Protein AF-0000000080323355 (afdb_homodimer)

Secondary structure (DSSP, 8-state):
-EEEEEES-HHHHHHHHHHHTPEEPS--S-TTEEEEEETTTTEEEEEEETTSGGGGTS-SS--B--EEEEEEPSSHHHHHHHHHHHHHHT-EEEEEE-SSSSSEEEEEEE-TT--EEEEEEE----/-EEEEEES-HHHHHHHHHHHTPEEPS--S-TTEEEEEETTTTEEEEEEETTSGGGGTS-SS--B--EEEEEEPSSHHHHHHHHHHHHHHT-EEEEEE-SSSSSEEEEEEE-TT--EEEEEEE----

Solvent-accessible surface area (backbone atoms only — not comparable to full-atom values): 13606 Å² total; per-residue (Å²): 86,38,37,37,33,69,31,87,46,27,63,62,51,46,52,34,45,48,64,63,62,48,47,73,36,81,85,62,90,45,77,49,45,37,41,32,37,42,57,93,79,53,43,39,41,37,34,30,18,67,90,43,81,52,40,80,80,42,59,84,70,85,60,31,65,55,53,36,36,40,40,75,35,93,41,72,66,52,42,54,52,50,52,52,37,37,51,76,48,58,33,44,75,80,47,76,41,58,71,59,99,46,60,38,33,32,36,29,34,22,45,89,79,56,55,38,36,30,41,36,25,73,51,69,80,127,87,38,38,37,34,68,30,88,47,27,63,60,51,44,52,33,44,48,63,64,64,48,48,74,35,80,87,61,89,45,78,48,46,38,38,32,36,41,57,91,80,52,44,41,40,37,34,30,17,68,89,45,80,53,39,81,79,43,62,84,69,86,62,30,64,55,53,37,36,39,39,75,34,92,40,73,65,51,42,53,52,48,53,53,38,37,50,76,49,58,34,45,75,80,45,76,41,58,68,60,102,45,60,38,32,34,34,29,35,23,46,88,80,55,54,38,36,30,42,36,27,74,51,67,79,126

pLDDT: mean 91.43, std 11.46, range [33.03, 98.75]

Sequence (252 aa):
MWANFSVKDAKRTNQFYTQLGFKPNKPSNDPKLVSFLFGDHDFVIHFFEQGSQIDEYLPPGSKTSEIIFTLSAETAVEVKEWRDKVKEAGGTIFNEMGRDETNYYGFAFADPDGHRFNVLLIEKGMMWANFSVKDAKRTNQFYTQLGFKPNKPSNDPKLVSFLFGDHDFVIHFFEQGSQIDEYLPPGSKTSEIIFTLSAETAVEVKEWRDKVKEAGGTIFNEMGRDETNYYGFAFADPDGHRFNVLLIEKGM

Foldseek 3Di:
DAEEDEDAAQVLVQQLVVLLPFAWDPDDPDRQKTWTFDDPVRHIYIYGYPPDPCCVVVPDDDDDDPDEAEDEDADPVVQVVSVVSCVVSPKAWDFFDDPPPAQKGHTKIADPRGHIYIYIYRNPDD/DAEEDEDAAQVLVQLLVVLLPFAWDPDDPDRQKTWTFDDPVRHIYIYGYPPDPCCVVVPDDDDDDPDEAEDEDADPVVQVVSVVSCVVSPKAWDFFDDPPPAQKGHTKIADPRGHIYIYIYRRPDD

Radius of gyration: 18.16 Å; Cα contacts (8 Å, |Δi|>4): 551; chains: 2; bounding box: 46×49×34 Å

Organism: NCBI:txid1503925

Structure (mmCIF, N/CA/C/O backbone):
data_AF-0000000080323355-model_v1
#
loop_
_entity.id
_entity.type
_entity.pdbx_description
1 polymer Glyoxalase
#
loop_
_atom_site.group_PDB
_atom_site.id
_atom_site.type_symbol
_atom_site.label_atom_id
_atom_site.label_alt_id
_atom_site.label_comp_id
_atom_site.label_asym_id
_atom_site.label_entity_id
_atom_site.label_seq_id
_atom_site.pdbx_PDB_ins_code
_atom_site.Cartn_x
_atom_site.Cartn_y
_a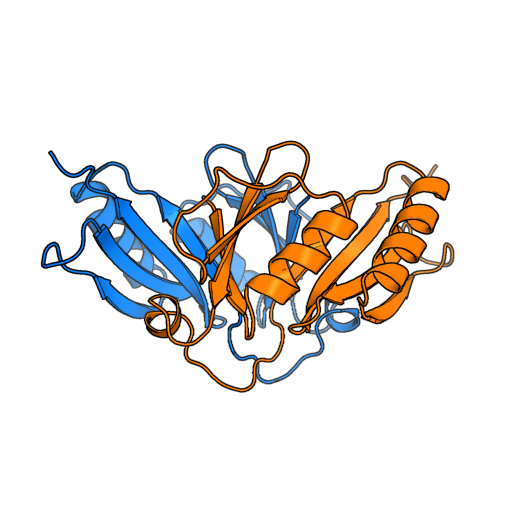tom_site.Cartn_z
_atom_site.occupancy
_atom_site.B_iso_or_equiv
_atom_site.auth_seq_id
_atom_site.auth_comp_id
_atom_site.auth_asym_id
_atom_site.auth_atom_id
_atom_site.pdbx_PDB_model_num
ATOM 1 N N . MET A 1 1 ? 0.951 10.273 -5.57 1 96.81 1 MET A N 1
ATOM 2 C CA . MET A 1 1 ? 1.04 9.391 -4.41 1 96.81 1 MET A CA 1
ATOM 3 C C . MET A 1 1 ? 1.969 8.219 -4.684 1 96.81 1 MET A C 1
ATOM 5 O O . MET A 1 1 ? 2.08 7.762 -5.824 1 96.81 1 MET A O 1
ATOM 9 N N . TRP A 1 2 ? 2.699 7.773 -3.654 1 97.44 2 TRP A N 1
ATOM 10 C CA . TRP A 1 2 ? 3.502 6.555 -3.734 1 97.44 2 TRP A CA 1
ATOM 11 C C . TRP A 1 2 ? 3.521 5.828 -2.395 1 97.44 2 TRP A C 1
ATOM 13 O O . TRP A 1 2 ? 2.975 6.32 -1.405 1 97.44 2 TRP A O 1
ATOM 23 N N . ALA A 1 3 ? 4.027 4.613 -2.402 1 98.12 3 ALA A N 1
ATOM 24 C CA . ALA A 1 3 ? 4.094 3.809 -1.187 1 98.12 3 ALA A CA 1
ATOM 25 C C . ALA A 1 3 ? 5.543 3.557 -0.773 1 98.12 3 ALA A C 1
ATOM 27 O O . ALA A 1 3 ? 6.449 3.613 -1.606 1 98.12 3 ALA A O 1
ATOM 28 N N . ASN A 1 4 ? 5.691 3.307 0.552 1 97.25 4 ASN A N 1
ATOM 29 C CA . ASN A 1 4 ? 6.996 2.994 1.126 1 97.25 4 ASN A CA 1
ATOM 30 C C . ASN A 1 4 ? 6.926 1.786 2.055 1 97.25 4 ASN A C 1
ATOM 32 O O . ASN A 1 4 ? 6.133 1.77 3 1 97.25 4 ASN A O 1
ATOM 36 N N . PHE A 1 5 ? 7.773 0.83 1.78 1 97.31 5 PHE A N 1
ATOM 37 C CA . PHE A 1 5 ? 7.949 -0.309 2.674 1 97.31 5 PHE A CA 1
ATOM 38 C C . PHE A 1 5 ? 9.281 -0.225 3.402 1 97.31 5 PHE A C 1
ATOM 40 O O . PHE A 1 5 ? 10.234 0.37 2.895 1 97.31 5 PHE A O 1
ATOM 47 N N . SER A 1 6 ? 9.281 -0.817 4.559 1 96.06 6 SER A N 1
ATOM 48 C CA . SER A 1 6 ? 10.539 -1.138 5.227 1 96.06 6 SER A CA 1
ATOM 49 C C . SER A 1 6 ? 10.984 -2.561 4.91 1 96.06 6 SER A C 1
ATOM 51 O O . SER A 1 6 ? 10.172 -3.486 4.902 1 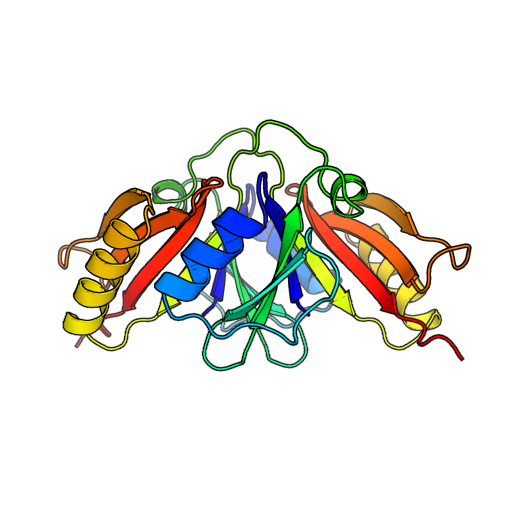96.06 6 SER A O 1
ATOM 53 N N . VAL A 1 7 ? 12.258 -2.721 4.645 1 96.5 7 VAL A N 1
ATOM 54 C CA . VAL A 1 7 ? 12.781 -4.051 4.344 1 96.5 7 VAL A CA 1
ATOM 55 C C . VAL A 1 7 ? 14.062 -4.289 5.129 1 96.5 7 VAL A C 1
ATOM 57 O O . VAL A 1 7 ? 14.711 -3.342 5.578 1 96.5 7 VAL A O 1
ATOM 60 N N . LYS A 1 8 ? 14.43 -5.543 5.25 1 96.06 8 LYS A N 1
ATOM 61 C CA . LYS A 1 8 ? 15.609 -5.91 6.023 1 96.06 8 LYS A CA 1
ATOM 62 C C . LYS A 1 8 ? 16.875 -5.805 5.18 1 96.06 8 LYS A C 1
ATOM 64 O O . LYS A 1 8 ? 17.953 -5.559 5.707 1 96.06 8 LYS A O 1
ATOM 69 N N . ASP A 1 9 ? 16.781 -6.027 3.867 1 97.25 9 ASP A N 1
ATOM 70 C CA . ASP A 1 9 ? 17.906 -6.094 2.947 1 97.25 9 ASP A CA 1
ATOM 71 C C . ASP A 1 9 ? 17.516 -5.586 1.56 1 97.25 9 ASP A C 1
ATOM 73 O O . ASP A 1 9 ? 16.875 -6.301 0.793 1 97.25 9 ASP A O 1
ATOM 77 N N . ALA A 1 10 ? 18.031 -4.418 1.214 1 97.25 10 ALA A N 1
ATOM 78 C CA . ALA A 1 10 ? 17.625 -3.77 -0.031 1 97.25 10 ALA A CA 1
ATOM 79 C C . ALA A 1 10 ? 18.141 -4.539 -1.243 1 97.25 10 ALA A C 1
ATOM 81 O O . ALA A 1 10 ? 17.469 -4.613 -2.273 1 97.25 10 ALA A O 1
ATOM 82 N N . LYS A 1 11 ? 19.297 -5.082 -1.131 1 97.31 11 LYS A N 1
ATOM 83 C CA . LYS A 1 11 ? 19.859 -5.848 -2.238 1 97.31 11 LYS A CA 1
ATOM 84 C C . LYS A 1 11 ? 19.016 -7.074 -2.549 1 97.31 11 LYS A C 1
ATOM 86 O O . LYS A 1 11 ? 18.734 -7.371 -3.715 1 97.31 11 LYS A O 1
ATOM 91 N N . ARG A 1 12 ? 18.641 -7.793 -1.524 1 98 12 ARG A N 1
ATOM 92 C CA . ARG A 1 12 ? 17.75 -8.945 -1.681 1 98 12 ARG A CA 1
ATOM 93 C C . ARG A 1 12 ? 16.422 -8.539 -2.285 1 98 12 ARG A C 1
ATOM 95 O O . ARG A 1 12 ? 15.883 -9.227 -3.156 1 98 12 ARG A O 1
ATOM 102 N N . THR A 1 13 ? 15.93 -7.434 -1.804 1 98 13 THR A N 1
ATOM 103 C CA . THR A 1 13 ? 14.672 -6.898 -2.326 1 98 13 THR A CA 1
ATOM 104 C C . THR A 1 13 ? 14.805 -6.559 -3.807 1 98 13 THR A C 1
ATOM 106 O O . THR A 1 13 ? 13.945 -6.91 -4.609 1 98 13 THR A O 1
ATOM 109 N N . ASN A 1 14 ? 15.891 -5.926 -4.145 1 97.44 14 ASN A N 1
ATOM 110 C CA . ASN A 1 14 ? 16.156 -5.598 -5.539 1 97.44 14 ASN A CA 1
ATOM 111 C C . ASN A 1 14 ? 16.156 -6.844 -6.418 1 97.44 14 ASN A C 1
ATOM 113 O O . ASN A 1 14 ? 15.555 -6.863 -7.488 1 97.44 14 ASN A O 1
ATOM 117 N N . GLN A 1 15 ? 16.812 -7.836 -5.98 1 97.88 15 GLN A N 1
ATOM 118 C CA . GLN A 1 15 ? 16.906 -9.086 -6.73 1 97.88 15 GLN A CA 1
ATOM 119 C C . GLN A 1 15 ? 15.531 -9.711 -6.926 1 97.88 15 GLN A C 1
ATOM 121 O O . GLN A 1 15 ? 15.195 -10.148 -8.031 1 97.88 15 GLN A O 1
ATOM 126 N N . PHE A 1 16 ? 14.742 -9.75 -5.934 1 98.75 16 PHE A N 1
ATOM 127 C CA . PHE A 1 16 ? 13.43 -10.383 -5.965 1 98.75 16 PHE A CA 1
ATOM 128 C C . PHE A 1 16 ? 12.539 -9.719 -7.012 1 98.75 16 PHE A C 1
ATOM 130 O O . PHE A 1 16 ? 12.016 -10.391 -7.902 1 98.75 16 PHE A O 1
ATOM 137 N N . TYR A 1 17 ? 12.375 -8.422 -6.922 1 98.56 17 TYR A N 1
ATOM 138 C CA . TYR A 1 17 ? 11.422 -7.734 -7.785 1 98.56 17 TYR A CA 1
ATOM 139 C C . TYR A 1 17 ? 11.953 -7.641 -9.211 1 98.56 17 TYR A C 1
ATOM 141 O O . TYR A 1 17 ? 11.172 -7.633 -10.172 1 98.56 17 TYR A O 1
ATOM 149 N N . THR A 1 18 ? 13.281 -7.586 -9.391 1 97.88 18 THR A N 1
ATOM 150 C CA . THR A 1 18 ? 13.867 -7.676 -10.727 1 97.88 18 THR A CA 1
ATOM 151 C C . THR A 1 18 ? 13.539 -9.023 -11.375 1 97.88 18 THR A C 1
ATOM 153 O O . THR A 1 18 ? 13.133 -9.078 -12.539 1 97.88 18 THR A O 1
ATOM 156 N N . GLN A 1 19 ? 13.711 -10.094 -10.617 1 98.06 19 GLN A N 1
ATOM 157 C CA . GLN A 1 19 ? 13.422 -11.43 -11.133 1 98.06 19 GLN A CA 1
ATOM 158 C C . GLN A 1 19 ? 11.945 -11.57 -11.492 1 98.06 19 GLN A C 1
ATOM 160 O O . GLN A 1 19 ? 11.602 -12.289 -12.43 1 98.06 19 GLN A O 1
ATOM 165 N N . LEU A 1 20 ? 11.125 -10.8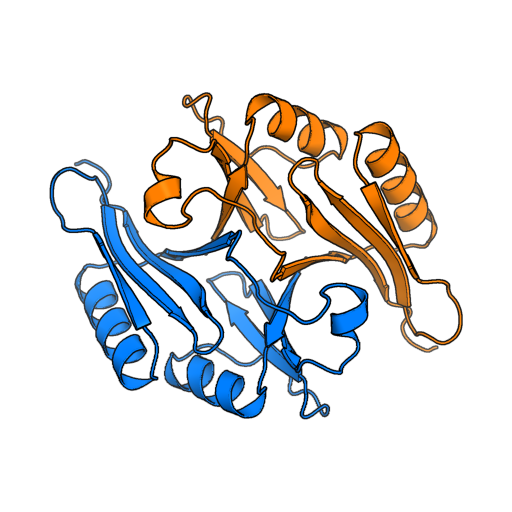98 -10.742 1 98.19 20 LEU A N 1
ATOM 166 C CA . LEU A 1 20 ? 9.703 -10.945 -11.039 1 98.19 20 LEU A CA 1
ATOM 167 C C . LEU A 1 20 ? 9.383 -10.148 -12.305 1 98.19 20 LEU A C 1
ATOM 169 O O . LEU A 1 20 ? 8.297 -10.273 -12.867 1 98.19 20 LEU A O 1
ATOM 173 N N . GLY A 1 21 ? 10.289 -9.305 -12.703 1 96.88 21 GLY A N 1
ATOM 174 C CA . GLY A 1 21 ? 10.133 -8.586 -13.961 1 96.88 21 GLY A CA 1
ATOM 175 C C . GLY A 1 21 ? 9.617 -7.176 -13.773 1 96.88 21 GLY A C 1
ATOM 176 O O . GLY A 1 21 ? 9.195 -6.531 -14.742 1 96.88 21 GLY A O 1
ATOM 177 N N . PHE A 1 22 ? 9.594 -6.695 -12.555 1 97.75 22 PHE A N 1
ATOM 178 C CA . PHE A 1 22 ? 9.141 -5.324 -12.352 1 97.75 22 PHE A CA 1
ATOM 179 C C . PHE A 1 22 ? 10.18 -4.332 -12.875 1 97.75 22 PHE A C 1
ATOM 181 O O . PHE A 1 22 ? 11.383 -4.57 -12.766 1 97.75 22 PHE A O 1
ATOM 188 N N . LYS A 1 23 ? 9.68 -3.23 -13.391 1 96.56 23 LYS A N 1
ATOM 189 C CA . LYS A 1 23 ? 10.555 -2.178 -13.898 1 96.56 23 LYS A CA 1
ATOM 190 C C . LYS A 1 23 ? 11.125 -1.34 -12.758 1 96.56 23 LYS A C 1
ATOM 192 O O . LYS A 1 23 ? 10.375 -0.84 -11.914 1 96.56 23 LYS A O 1
ATOM 197 N N . PRO A 1 24 ? 12.469 -1.214 -12.633 1 96.19 24 PRO A N 1
ATOM 198 C CA . PRO A 1 24 ? 13.039 -0.316 -11.617 1 96.19 24 PRO A CA 1
ATOM 199 C C . PRO A 1 24 ? 12.664 1.146 -11.852 1 96.19 24 PRO A C 1
ATOM 201 O O . PRO A 1 24 ? 12.547 1.579 -13 1 96.19 24 PRO A O 1
ATOM 204 N N . ASN A 1 25 ? 12.523 1.736 -10.625 1 94.56 25 ASN A N 1
ATOM 205 C CA . ASN A 1 25 ? 12.367 3.186 -10.672 1 94.56 25 ASN A CA 1
ATOM 206 C C . ASN A 1 25 ? 13.719 3.896 -10.68 1 94.56 25 ASN A C 1
ATOM 208 O O . ASN A 1 25 ? 14.703 3.373 -10.156 1 94.56 25 ASN A O 1
ATOM 212 N N . LYS A 1 26 ? 13.883 5.086 -11.414 1 84.12 26 LYS A N 1
ATOM 213 C CA . LYS A 1 26 ? 15.148 5.805 -11.539 1 84.12 26 LYS A CA 1
ATOM 214 C C . LYS A 1 26 ? 16.156 5.332 -10.492 1 84.12 26 LYS A C 1
ATOM 216 O O . LYS A 1 26 ? 15.82 5.195 -9.32 1 84.12 26 LYS A O 1
ATOM 221 N N . PRO A 1 27 ? 17.297 4.949 -10.898 1 70.62 27 PRO A N 1
ATOM 222 C CA . PRO A 1 27 ? 18.312 4.469 -9.953 1 70.62 27 PRO A CA 1
ATOM 223 C C . PRO A 1 27 ? 18.656 5.508 -8.883 1 70.62 27 PRO A C 1
ATOM 225 O O . PRO A 1 27 ? 18.688 6.703 -9.172 1 70.62 27 PRO A O 1
ATOM 228 N N . SER A 1 28 ? 18.531 4.926 -7.727 1 79.62 28 SER A N 1
ATOM 229 C CA . SER A 1 28 ? 19 5.727 -6.602 1 79.62 28 SER A CA 1
ATOM 230 C C . SER A 1 28 ? 20.469 5.43 -6.297 1 79.62 28 SER A C 1
ATOM 232 O O . SER A 1 28 ? 20.938 4.309 -6.496 1 79.62 28 SER A O 1
ATOM 234 N N . ASN A 1 29 ? 21.125 6.418 -5.887 1 85.38 29 ASN A N 1
ATOM 235 C CA . ASN A 1 29 ? 22.5 6.211 -5.441 1 85.38 29 ASN A CA 1
ATOM 236 C C . ASN A 1 29 ? 22.547 5.695 -4.004 1 85.38 29 ASN A C 1
ATOM 238 O O . ASN A 1 29 ? 23.625 5.348 -3.502 1 85.38 29 ASN A O 1
ATOM 242 N N . ASP A 1 30 ? 21.484 5.613 -3.42 1 91.38 30 ASP A N 1
ATOM 243 C CA . ASP A 1 30 ? 21.422 5.086 -2.062 1 91.38 30 ASP A CA 1
ATOM 244 C C . ASP A 1 30 ? 21.25 3.568 -2.07 1 91.38 30 ASP A C 1
ATOM 246 O O . ASP A 1 30 ? 20.203 3.057 -2.459 1 91.38 30 ASP A O 1
ATOM 250 N N . PRO A 1 31 ? 22.281 2.85 -1.602 1 93.12 31 PRO A N 1
ATOM 251 C CA . PRO A 1 31 ? 22.203 1.388 -1.62 1 93.12 31 PRO A CA 1
ATOM 252 C C . PRO A 1 31 ? 21.125 0.841 -0.7 1 93.12 31 PRO A C 1
ATOM 254 O O . PRO A 1 31 ? 20.781 -0.343 -0.774 1 93.12 31 PRO A O 1
ATOM 257 N N . LYS A 1 32 ? 20.594 1.702 0.161 1 96.06 32 LYS A N 1
ATOM 258 C CA . LYS A 1 32 ? 19.578 1.252 1.117 1 96.06 32 LYS A CA 1
ATOM 259 C C . LYS A 1 32 ? 18.172 1.548 0.611 1 96.06 32 LYS A C 1
ATOM 261 O O . LYS A 1 32 ? 17.203 1.401 1.352 1 96.06 32 LYS A O 1
ATOM 266 N N . LEU A 1 33 ? 18.125 1.952 -0.635 1 96.62 33 LEU A N 1
ATOM 267 C CA . LEU A 1 33 ? 16.828 2.254 -1.24 1 96.62 33 LEU A CA 1
ATOM 268 C C . LEU A 1 33 ? 16.688 1.573 -2.598 1 96.62 33 LEU A C 1
ATOM 270 O O . LEU A 1 33 ? 17.578 1.701 -3.453 1 96.62 33 LEU A O 1
ATOM 274 N N . VAL A 1 34 ? 15.648 0.801 -2.791 1 96.88 34 VAL A N 1
ATOM 275 C CA . VAL A 1 34 ? 15.266 0.267 -4.094 1 96.88 34 VAL A CA 1
ATOM 276 C C . VAL A 1 34 ? 13.828 0.675 -4.418 1 96.88 34 VAL A C 1
ATOM 278 O O . VAL A 1 34 ? 13.008 0.844 -3.516 1 96.88 34 VAL A O 1
ATOM 281 N N . SER A 1 35 ? 13.641 0.885 -5.66 1 97.94 35 SER A N 1
ATOM 282 C CA . SER A 1 35 ? 12.352 1.433 -6.09 1 97.94 35 SER A CA 1
ATOM 283 C C . SER A 1 35 ? 11.898 0.809 -7.402 1 97.94 35 SER A C 1
ATOM 285 O O . SER A 1 35 ? 12.695 0.632 -8.32 1 97.94 35 SER A O 1
ATOM 287 N N . PHE A 1 36 ? 10.602 0.516 -7.461 1 98.12 36 PHE A N 1
ATOM 288 C CA . PHE A 1 36 ? 10.062 -0.11 -8.664 1 98.12 36 PHE A CA 1
ATOM 289 C C . PHE A 1 36 ? 8.734 0.527 -9.055 1 98.12 36 PHE A C 1
ATOM 291 O O . PHE A 1 36 ? 8.102 1.195 -8.234 1 98.12 36 PHE A O 1
ATOM 298 N N . LEU A 1 37 ? 8.375 0.338 -10.32 1 97.94 37 LEU A N 1
ATOM 299 C CA . LEU A 1 37 ? 7.094 0.743 -10.883 1 97.94 37 LEU A CA 1
ATOM 300 C C . LEU A 1 37 ? 6.145 -0.448 -10.992 1 97.94 37 LEU A C 1
ATOM 302 O O . LEU A 1 37 ? 6.523 -1.5 -11.516 1 97.94 37 LEU A O 1
ATOM 306 N N . PHE A 1 38 ? 4.887 -0.294 -10.477 1 97.69 38 PHE A N 1
ATOM 307 C CA . PHE A 1 38 ? 3.912 -1.381 -10.453 1 97.69 38 PHE A CA 1
ATOM 308 C C . PHE A 1 38 ? 2.674 -1.014 -11.266 1 97.69 38 PHE A C 1
ATOM 310 O O . PHE A 1 38 ? 2.211 0.128 -11.219 1 97.69 38 PHE A O 1
ATOM 317 N N . GLY A 1 39 ? 2.125 -1.94 -11.93 1 94.38 39 GLY A N 1
ATOM 318 C CA . GLY A 1 39 ? 0.86 -1.789 -12.633 1 94.38 39 GLY A CA 1
ATOM 319 C C . GLY A 1 39 ? 0.969 -0.936 -13.883 1 94.38 39 GLY A C 1
ATOM 320 O O . GLY A 1 39 ? 2.047 -0.432 -14.203 1 94.38 39 GLY A O 1
ATOM 321 N N . ASP A 1 40 ? -0.175 -0.733 -14.492 1 91.12 40 ASP A N 1
ATOM 322 C CA . ASP A 1 40 ? -0.225 -0.061 -15.789 1 91.12 40 ASP A CA 1
ATOM 323 C C . ASP A 1 40 ? -0.003 1.441 -15.633 1 91.12 40 ASP A C 1
ATOM 325 O O . ASP A 1 40 ? 0.34 2.125 -16.594 1 91.12 40 ASP A O 1
ATOM 329 N N . HIS A 1 41 ? -0.145 1.961 -14.484 1 93.12 41 HIS A N 1
ATOM 330 C CA . HIS A 1 41 ? -0.028 3.398 -14.273 1 93.12 41 HIS A CA 1
ATOM 331 C C . HIS A 1 41 ? 1.267 3.744 -13.539 1 93.12 41 HIS A C 1
ATOM 333 O O . HIS A 1 41 ? 1.382 4.82 -12.953 1 93.12 41 HIS A O 1
ATOM 339 N N . ASP A 1 42 ? 2.174 2.787 -13.453 1 95.44 42 ASP A N 1
ATOM 340 C CA . ASP A 1 42 ? 3.514 3 -12.906 1 95.44 42 ASP A CA 1
ATOM 341 C C . ASP A 1 42 ? 3.451 3.496 -11.469 1 95.44 42 ASP A C 1
ATOM 343 O O . ASP A 1 42 ? 4.094 4.488 -11.117 1 95.44 42 ASP A O 1
ATOM 347 N N . PHE A 1 43 ? 2.654 2.873 -10.68 1 97.69 43 PHE A N 1
ATOM 348 C CA . PHE A 1 43 ? 2.605 3.18 -9.258 1 97.69 43 PHE A CA 1
ATOM 349 C C . PHE A 1 43 ? 3.949 2.889 -8.594 1 97.69 43 PHE A C 1
ATOM 351 O O . PHE A 1 43 ? 4.48 1.783 -8.719 1 97.69 43 PHE A O 1
ATOM 358 N N . VAL A 1 44 ? 4.488 3.869 -7.855 1 97.56 44 VAL A N 1
ATOM 359 C CA . VAL A 1 44 ? 5.824 3.744 -7.281 1 97.56 44 VAL A CA 1
ATOM 360 C C . VAL A 1 44 ? 5.73 3.123 -5.891 1 97.56 44 VAL A C 1
ATOM 362 O O . VAL A 1 44 ? 4.945 3.576 -5.051 1 97.56 44 VAL A O 1
ATOM 365 N N . ILE A 1 45 ? 6.496 2.098 -5.688 1 98.38 45 ILE A N 1
ATOM 366 C CA . ILE A 1 45 ? 6.754 1.605 -4.34 1 98.38 45 ILE A CA 1
ATOM 367 C C . ILE A 1 45 ? 8.25 1.682 -4.035 1 98.38 45 ILE A C 1
ATOM 369 O O . ILE A 1 45 ? 9.062 1.111 -4.762 1 98.38 45 ILE A O 1
ATOM 373 N N . HIS A 1 46 ? 8.547 2.422 -2.973 1 97.94 46 HIS A N 1
ATOM 374 C CA . HIS A 1 46 ? 9.906 2.463 -2.438 1 97.94 46 HIS A CA 1
ATOM 375 C C . HIS A 1 46 ? 10.102 1.415 -1.346 1 97.94 46 HIS A C 1
ATOM 377 O O . HIS A 1 46 ? 9.211 1.212 -0.51 1 97.94 46 HIS A O 1
ATOM 383 N N . PHE A 1 47 ? 11.25 0.842 -1.387 1 97.44 47 PHE A N 1
ATOM 384 C CA . PHE A 1 47 ? 11.672 -0.088 -0.348 1 97.44 47 PHE A CA 1
ATOM 385 C C . PHE A 1 47 ? 12.93 0.423 0.356 1 97.44 47 PHE A C 1
ATOM 387 O O . PHE A 1 47 ? 14.016 0.424 -0.223 1 97.44 47 PHE A O 1
ATOM 394 N N . PHE A 1 48 ? 12.703 0.793 1.622 1 96.62 48 PHE A N 1
ATOM 395 C CA . PHE A 1 48 ? 13.797 1.336 2.412 1 96.62 48 PHE A CA 1
ATOM 396 C C . PHE A 1 48 ? 14.336 0.291 3.385 1 96.62 48 PHE A C 1
ATOM 398 O O . PHE A 1 48 ? 13.562 -0.355 4.098 1 96.62 48 PHE A O 1
ATOM 405 N N . GLU A 1 49 ? 15.625 0.205 3.391 1 96.88 49 GLU A N 1
ATOM 406 C CA . GLU A 1 49 ? 16.234 -0.716 4.348 1 96.88 49 GLU A CA 1
ATOM 407 C C . GLU A 1 49 ? 16.094 -0.19 5.773 1 96.88 49 GLU A C 1
ATOM 409 O O . GLU A 1 49 ? 16.281 1.006 6.02 1 96.88 49 GLU A O 1
ATOM 414 N N . GLN A 1 50 ? 15.789 -1.129 6.66 1 95.31 50 GLN A N 1
ATOM 415 C CA . GLN A 1 50 ? 15.781 -0.775 8.078 1 95.31 50 GLN A CA 1
ATOM 416 C C . GLN A 1 50 ? 17.078 -0.091 8.477 1 95.31 50 GLN A C 1
ATOM 418 O O . GLN A 1 50 ? 18.156 -0.434 7.973 1 95.31 50 GLN A O 1
ATOM 423 N N . GLY A 1 51 ? 16.922 0.862 9.391 1 93.06 51 GLY A N 1
ATOM 424 C CA . GLY A 1 51 ? 18.078 1.648 9.797 1 93.06 51 GLY A CA 1
ATOM 425 C C . GLY A 1 51 ? 18.234 2.939 9.016 1 93.06 51 GLY A C 1
ATOM 426 O O . GLY A 1 51 ? 19.172 3.703 9.242 1 93.06 51 GLY A O 1
ATOM 427 N N . SER A 1 52 ? 17.312 3.133 8.055 1 91.88 52 SER A N 1
ATOM 428 C CA . SER A 1 52 ? 17.312 4.367 7.273 1 91.88 52 SER A CA 1
ATOM 429 C C . SER A 1 52 ? 16.203 5.312 7.75 1 91.88 52 SER A C 1
ATOM 431 O O . SER A 1 52 ? 15.672 5.145 8.852 1 91.88 52 SER A O 1
ATOM 433 N N . GLN A 1 53 ? 15.867 6.332 6.93 1 87.75 53 GLN A N 1
ATOM 434 C CA . GLN A 1 53 ? 14.891 7.359 7.281 1 87.75 53 GLN A CA 1
ATOM 435 C C . GLN A 1 53 ? 13.508 6.758 7.48 1 87.75 53 GLN A C 1
ATOM 437 O O . GLN A 1 53 ? 12.648 7.363 8.125 1 87.75 53 GLN A O 1
ATOM 442 N N . ILE A 1 54 ? 13.266 5.586 6.988 1 91.19 54 ILE A N 1
ATOM 443 C CA . ILE A 1 54 ? 11.953 4.961 7.043 1 91.19 54 ILE A CA 1
ATOM 444 C C . ILE A 1 54 ? 11.594 4.641 8.492 1 91.19 54 ILE A C 1
ATOM 446 O O . ILE A 1 54 ? 10.414 4.566 8.844 1 91.19 54 ILE A O 1
ATOM 450 N N . ASP A 1 55 ? 12.609 4.469 9.328 1 92.06 55 ASP A N 1
ATOM 451 C CA . ASP A 1 55 ? 12.398 4.082 10.719 1 92.06 55 ASP A CA 1
ATOM 452 C C . ASP A 1 55 ? 11.633 5.16 11.484 1 92.06 55 ASP A C 1
ATOM 454 O O . ASP A 1 55 ? 11.023 4.883 12.523 1 92.06 55 ASP A O 1
ATOM 458 N N . GLU A 1 56 ? 11.688 6.344 10.938 1 87.69 56 GLU A N 1
ATOM 459 C CA . GLU A 1 56 ? 10.953 7.445 11.547 1 87.69 56 GLU A CA 1
ATOM 460 C C . GLU A 1 56 ? 9.445 7.242 11.414 1 87.69 56 GLU A C 1
ATOM 462 O O . GLU A 1 56 ? 8.672 7.723 12.242 1 87.69 56 GLU A O 1
ATOM 467 N N . TYR A 1 57 ? 9.086 6.477 10.414 1 90.88 57 TYR A N 1
ATOM 468 C CA . TYR A 1 57 ? 7.672 6.32 10.102 1 90.88 57 TYR A CA 1
ATOM 469 C C . TYR A 1 57 ? 7.191 4.91 10.414 1 90.88 57 TYR A C 1
ATOM 471 O O . TYR A 1 57 ? 6.027 4.707 10.773 1 90.88 57 TYR A O 1
ATOM 479 N N . LEU A 1 58 ? 8.141 4.035 10.141 1 92.81 58 LEU A N 1
ATOM 480 C CA . LEU A 1 58 ? 7.895 2.611 10.352 1 92.81 58 LEU A CA 1
ATOM 481 C C . LEU A 1 58 ? 8.953 2.004 11.266 1 92.81 58 LEU A C 1
ATOM 483 O O . LEU A 1 58 ? 9.961 1.482 10.797 1 92.81 58 LEU A O 1
ATOM 487 N N . PRO A 1 59 ? 8.711 2.084 12.516 1 85.88 59 PRO A N 1
ATOM 488 C CA . PRO A 1 59 ? 9.719 1.531 13.43 1 85.88 59 PRO A CA 1
ATOM 489 C C . PRO A 1 59 ? 9.961 0.042 13.195 1 85.88 59 PRO A C 1
ATOM 491 O O . PRO A 1 59 ? 9.031 -0.7 12.883 1 85.88 59 PRO A O 1
ATOM 494 N N . PRO A 1 60 ? 11.266 -0.247 13.391 1 81.62 60 PRO A N 1
ATOM 495 C CA . PRO A 1 60 ? 11.586 -1.663 13.195 1 81.62 60 PRO A CA 1
ATOM 496 C C . PRO A 1 60 ? 10.875 -2.574 14.188 1 81.62 60 PRO A C 1
ATOM 498 O O . PRO A 1 60 ? 10.469 -2.121 15.266 1 81.62 60 PRO A O 1
ATOM 501 N N . GLY A 1 61 ? 10.672 -3.816 13.812 1 74.94 61 GLY A N 1
ATOM 502 C CA . GLY A 1 61 ? 10.016 -4.789 14.672 1 74.94 61 GLY A CA 1
ATOM 503 C C . GLY A 1 61 ? 9.148 -5.773 13.906 1 74.94 61 GLY A C 1
ATOM 504 O O . GLY A 1 61 ? 9.156 -5.789 12.672 1 74.94 61 GLY A O 1
ATOM 505 N N . SER A 1 62 ? 8.617 -6.633 14.672 1 66.75 62 SER A N 1
ATOM 506 C CA . SER A 1 62 ? 7.707 -7.586 14.047 1 66.75 62 SER A CA 1
ATOM 507 C C . SER A 1 62 ? 6.512 -6.883 13.414 1 66.75 62 SER A C 1
ATOM 509 O O . SER A 1 62 ? 5.895 -6.02 14.039 1 66.75 62 SER A O 1
ATOM 511 N N . LYS A 1 63 ? 6.492 -7.227 12.211 1 71.06 63 LYS A N 1
ATOM 512 C CA . LYS A 1 63 ? 5.375 -6.613 11.5 1 71.06 63 LYS A CA 1
ATOM 513 C C . LYS A 1 63 ? 4.352 -7.664 11.07 1 71.06 63 LYS A C 1
ATOM 515 O O . LYS A 1 63 ? 4.715 -8.805 10.773 1 71.06 63 LYS A O 1
ATOM 520 N N . THR A 1 64 ? 3.125 -7.383 11.352 1 77.94 64 THR A N 1
ATOM 521 C CA . THR A 1 64 ? 2.018 -8.133 10.758 1 77.94 64 THR A CA 1
ATOM 522 C C . THR A 1 64 ? 1.382 -7.34 9.617 1 77.94 64 THR A C 1
ATOM 524 O O . THR A 1 64 ? 1.23 -6.121 9.711 1 77.94 64 THR A O 1
ATOM 527 N N . SER A 1 65 ? 1.112 -8.07 8.609 1 87.44 65 SER A N 1
ATOM 528 C CA . SER A 1 65 ? 0.683 -7.395 7.395 1 87.44 65 SER A CA 1
ATOM 529 C C . SER A 1 65 ? -0.701 -6.777 7.562 1 87.44 65 SER A C 1
ATOM 531 O O . SER A 1 65 ? -1.621 -7.43 8.062 1 87.44 65 SER A O 1
ATOM 533 N N . GLU A 1 66 ? -0.784 -5.625 7.188 1 91.81 66 GLU A N 1
ATOM 534 C CA . GLU A 1 66 ? -2.053 -4.902 7.238 1 91.81 66 GLU A CA 1
ATOM 535 C C . GLU A 1 66 ? -2.596 -4.648 5.832 1 91.81 66 GLU A C 1
ATOM 537 O O . GLU A 1 66 ? -3.695 -4.117 5.676 1 91.81 66 GLU A O 1
ATOM 542 N N . ILE A 1 67 ? -1.848 -4.98 4.812 1 96.62 67 ILE A N 1
ATOM 543 C CA . ILE A 1 67 ? -2.191 -4.648 3.436 1 96.62 67 ILE A CA 1
ATOM 544 C C . ILE A 1 67 ? -1.833 -5.816 2.52 1 96.62 67 ILE A C 1
ATOM 546 O O . ILE A 1 67 ? -0.905 -6.578 2.807 1 96.62 67 ILE A O 1
ATOM 550 N N . ILE A 1 68 ? -2.604 -5.965 1.499 1 97.25 68 ILE A N 1
ATOM 551 C CA . ILE A 1 68 ? -2.23 -6.828 0.385 1 97.25 68 ILE A CA 1
ATOM 552 C C . ILE A 1 68 ? -2.465 -6.102 -0.936 1 97.25 68 ILE A C 1
ATOM 554 O O . ILE A 1 68 ? -3.51 -5.473 -1.129 1 97.25 68 ILE A O 1
ATOM 558 N N . PHE A 1 69 ? -1.488 -6.125 -1.833 1 98.44 69 PHE A N 1
ATOM 559 C CA . PHE A 1 69 ? -1.632 -5.57 -3.174 1 98.44 69 PHE A CA 1
ATOM 560 C C . PHE A 1 69 ? -2.139 -6.625 -4.148 1 98.44 69 PHE A C 1
ATOM 562 O O . PHE A 1 69 ? -1.703 -7.777 -4.102 1 98.44 69 PHE A O 1
ATOM 569 N N . THR A 1 70 ? -3.018 -6.227 -5.008 1 97.19 70 THR A N 1
ATOM 570 C CA . THR A 1 70 ? -3.5 -7.129 -6.043 1 97.19 70 THR A CA 1
ATOM 571 C C . THR A 1 70 ? -2.918 -6.754 -7.402 1 97.19 70 THR A C 1
ATOM 573 O O . THR A 1 70 ? -2.961 -5.586 -7.801 1 97.19 70 THR A O 1
ATOM 576 N N . LEU A 1 71 ? -2.324 -7.691 -8.016 1 97.56 71 LEU A N 1
ATOM 577 C CA . LEU A 1 71 ? -1.938 -7.613 -9.422 1 97.56 71 LEU A CA 1
ATOM 578 C C . LEU A 1 71 ? -2.941 -8.352 -10.297 1 97.56 71 LEU A C 1
ATOM 580 O O . LEU A 1 71 ? -3.15 -9.555 -10.141 1 97.56 71 LEU A O 1
ATOM 584 N N . SER A 1 72 ? -3.514 -7.648 -11.203 1 96 72 SER A N 1
ATOM 585 C CA . SER A 1 72 ? -4.504 -8.273 -12.07 1 96 72 SER A CA 1
ATOM 586 C C . SER A 1 72 ? -3.836 -9.062 -13.195 1 96 72 SER A C 1
ATOM 588 O O . SER A 1 72 ? -2.902 -8.57 -13.828 1 96 72 SER A O 1
ATOM 590 N N . ALA A 1 73 ? -4.312 -10.266 -13.375 1 95.88 73 ALA A N 1
ATOM 591 C CA . ALA A 1 73 ? -3.916 -11.055 -14.531 1 95.88 73 ALA A CA 1
ATOM 592 C C . ALA A 1 73 ? -5.004 -11.047 -15.602 1 95.88 73 ALA A C 1
ATOM 594 O O . ALA A 1 73 ? -6.195 -10.969 -15.281 1 95.88 73 ALA A O 1
ATOM 595 N N . GLU A 1 74 ? -4.586 -11.188 -16.828 1 94.69 74 GLU A N 1
ATOM 596 C CA . GLU A 1 74 ? -5.547 -11.133 -17.938 1 94.69 74 GLU A CA 1
ATOM 597 C C . GLU A 1 74 ? -5.969 -12.531 -18.375 1 94.69 74 GLU A C 1
ATOM 599 O O . GLU A 1 74 ? -7.008 -12.695 -19.016 1 94.69 74 GLU A O 1
ATOM 604 N N . THR A 1 75 ? -5.156 -13.531 -18.109 1 94.56 75 THR A N 1
ATOM 605 C CA . THR A 1 75 ? -5.445 -14.906 -18.516 1 94.56 75 THR A CA 1
ATOM 606 C C . THR A 1 75 ? -4.996 -15.891 -17.438 1 94.56 75 THR A C 1
ATOM 608 O O . THR A 1 75 ? -4.188 -15.547 -16.578 1 94.56 75 THR A O 1
ATOM 611 N N . ALA A 1 76 ? -5.547 -17.109 -17.609 1 93.5 76 ALA A N 1
ATOM 612 C CA . ALA A 1 76 ? -5.133 -18.172 -16.703 1 93.5 76 ALA A CA 1
ATOM 613 C C . ALA A 1 76 ? -3.66 -18.531 -16.891 1 93.5 76 ALA A C 1
ATOM 615 O O . ALA A 1 76 ? -2.965 -18.875 -15.938 1 93.5 76 ALA A O 1
ATOM 616 N N . VAL A 1 77 ? -3.203 -18.453 -18.047 1 96.69 77 VAL A N 1
ATOM 617 C CA . VAL A 1 77 ? -1.806 -18.734 -18.359 1 96.69 77 VAL A CA 1
ATOM 618 C C . VAL A 1 77 ? -0.903 -17.734 -17.641 1 96.69 77 VAL A C 1
ATOM 620 O O . VAL A 1 77 ? 0.124 -18.109 -17.078 1 96.69 77 VAL A O 1
ATOM 623 N N . GLU A 1 78 ? -1.299 -16.516 -17.625 1 96.88 78 GLU A N 1
ATOM 624 C CA . GLU A 1 78 ? -0.526 -15.477 -16.953 1 96.88 78 GLU A CA 1
ATOM 625 C C . GLU A 1 78 ? -0.436 -15.742 -15.453 1 96.88 78 GLU A C 1
ATOM 627 O O . GLU A 1 78 ? 0.61 -15.523 -14.836 1 96.88 78 GLU A O 1
ATOM 632 N N . VAL A 1 79 ? -1.512 -16.203 -14.922 1 96.62 79 VAL A N 1
ATOM 633 C CA . VAL A 1 79 ? -1.516 -16.547 -13.5 1 96.62 79 VAL A CA 1
ATOM 634 C C . VAL A 1 79 ? -0.465 -17.625 -13.227 1 96.62 79 VAL A C 1
ATOM 636 O O . VAL A 1 79 ? 0.327 -17.5 -12.289 1 96.62 79 VAL A O 1
ATOM 639 N N . LYS A 1 80 ? -0.48 -18.609 -14.023 1 96.25 80 LYS A N 1
ATOM 640 C CA . LYS A 1 80 ? 0.472 -19.703 -13.859 1 96.25 80 LYS A CA 1
ATOM 641 C C . LYS A 1 80 ? 1.908 -19.219 -14.016 1 96.25 80 LYS A C 1
ATOM 643 O O . LYS A 1 80 ? 2.795 -19.609 -13.258 1 96.25 80 LYS A O 1
ATOM 648 N N . GLU A 1 81 ? 2.139 -18.375 -14.945 1 97.56 81 GLU A N 1
ATOM 649 C CA . GLU A 1 81 ? 3.471 -17.812 -15.156 1 97.56 81 GLU A CA 1
ATOM 650 C C . GLU A 1 81 ? 3.947 -17.031 -13.938 1 97.56 81 GLU A C 1
ATOM 652 O O . GLU A 1 81 ? 5.105 -17.141 -13.539 1 97.56 81 GLU A O 1
ATOM 657 N N . TRP A 1 82 ? 3.066 -16.266 -13.414 1 97.75 82 TRP A N 1
ATOM 658 C CA . TRP A 1 82 ? 3.391 -15.523 -12.203 1 97.75 82 TRP A CA 1
ATOM 659 C C . TRP A 1 82 ? 3.754 -16.453 -11.055 1 97.75 82 TRP A C 1
ATOM 661 O O . TRP A 1 82 ? 4.699 -16.203 -10.312 1 97.75 82 TRP A O 1
ATOM 671 N N . ARG A 1 83 ? 2.992 -17.453 -10.961 1 97.25 83 ARG A N 1
ATOM 672 C CA . ARG A 1 83 ? 3.232 -18.406 -9.875 1 97.25 83 ARG A CA 1
ATOM 673 C C . ARG A 1 83 ? 4.633 -19 -9.961 1 97.25 83 ARG A C 1
ATOM 675 O O . ARG A 1 83 ? 5.348 -19.062 -8.961 1 97.25 83 ARG A O 1
ATOM 682 N N . ASP A 1 84 ? 5.027 -19.375 -11.117 1 97.5 84 ASP A N 1
ATOM 683 C CA . ASP A 1 84 ? 6.352 -19.938 -11.328 1 97.5 84 ASP A CA 1
ATOM 684 C C . ASP A 1 84 ? 7.449 -18.922 -11.047 1 97.5 84 ASP A C 1
ATOM 686 O O . ASP A 1 84 ? 8.438 -19.234 -10.391 1 97.5 84 ASP A O 1
ATOM 690 N N . LYS A 1 85 ? 7.277 -17.703 -11.516 1 98 85 LYS A N 1
ATOM 691 C CA . LYS A 1 85 ? 8.258 -16.641 -11.289 1 98 85 LYS A CA 1
ATOM 692 C C . LYS A 1 85 ? 8.43 -16.359 -9.805 1 98 85 LYS A C 1
ATOM 694 O O . LYS A 1 85 ? 9.555 -16.172 -9.328 1 98 85 LYS A O 1
ATOM 699 N N . VAL A 1 86 ? 7.34 -16.312 -9.117 1 98.38 86 VAL A N 1
ATOM 700 C CA . VAL A 1 86 ? 7.367 -16.031 -7.688 1 98.38 86 VAL A CA 1
ATOM 701 C C . VAL A 1 86 ? 8.156 -17.109 -6.953 1 98.38 86 VAL A C 1
ATOM 703 O O . VAL A 1 86 ? 9.023 -16.812 -6.133 1 98.38 86 VAL A O 1
ATOM 706 N N . LYS A 1 87 ? 7.855 -18.297 -7.281 1 97.12 87 LYS A N 1
ATOM 707 C CA . LYS A 1 87 ? 8.547 -19.422 -6.645 1 97.12 87 LYS A CA 1
ATOM 708 C C . LYS A 1 87 ? 10.039 -19.391 -6.945 1 97.12 87 LYS A C 1
ATOM 710 O O . LYS A 1 87 ? 10.867 -19.531 -6.039 1 97.12 87 LYS A O 1
ATOM 715 N N . GLU A 1 88 ? 10.367 -19.172 -8.133 1 97.88 88 GLU A N 1
ATOM 716 C CA . GLU A 1 88 ? 11.766 -19.156 -8.562 1 97.88 88 GLU A CA 1
ATOM 717 C C . GLU A 1 88 ? 12.531 -18.016 -7.895 1 97.88 88 GLU A C 1
ATOM 719 O O . GLU A 1 88 ? 13.719 -18.141 -7.598 1 97.88 88 GLU A O 1
ATOM 724 N N . ALA A 1 89 ? 11.82 -16.938 -7.656 1 98.19 89 ALA A N 1
ATOM 725 C CA . ALA A 1 89 ? 12.453 -15.742 -7.098 1 98.19 89 ALA A CA 1
ATOM 726 C C . ALA A 1 89 ? 12.594 -15.859 -5.582 1 98.19 89 ALA A C 1
ATOM 728 O O . ALA A 1 89 ? 13.234 -15.023 -4.945 1 98.19 89 ALA A O 1
ATOM 729 N N . GLY A 1 90 ? 11.969 -16.844 -5.039 1 97.25 90 GLY A N 1
ATOM 730 C CA . GLY A 1 90 ? 12.07 -17.047 -3.605 1 97.25 90 GLY A CA 1
ATOM 731 C C . GLY A 1 90 ? 10.891 -16.484 -2.832 1 97.25 90 GLY A C 1
ATOM 732 O O . GLY A 1 90 ? 10.953 -16.359 -1.608 1 97.25 90 GLY A O 1
ATOM 733 N N . GLY A 1 91 ? 9.836 -16.125 -3.521 1 98.06 91 GLY A N 1
ATOM 734 C CA . GLY A 1 91 ? 8.609 -15.75 -2.838 1 98.06 9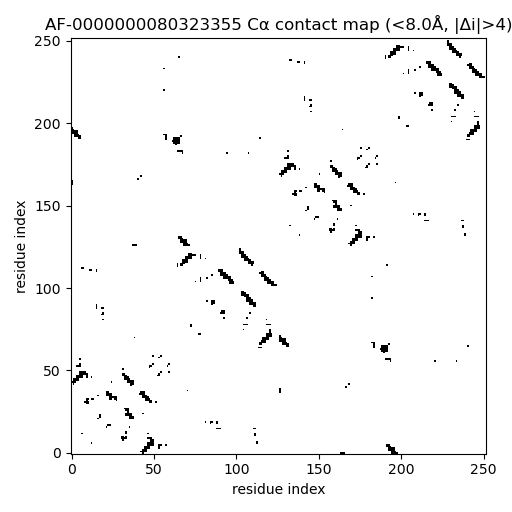1 GLY A CA 1
ATOM 735 C C . GLY A 1 91 ? 7.891 -16.938 -2.207 1 98.06 91 GLY A C 1
ATOM 736 O O . GLY A 1 91 ? 8.156 -18.078 -2.557 1 98.06 91 GLY A O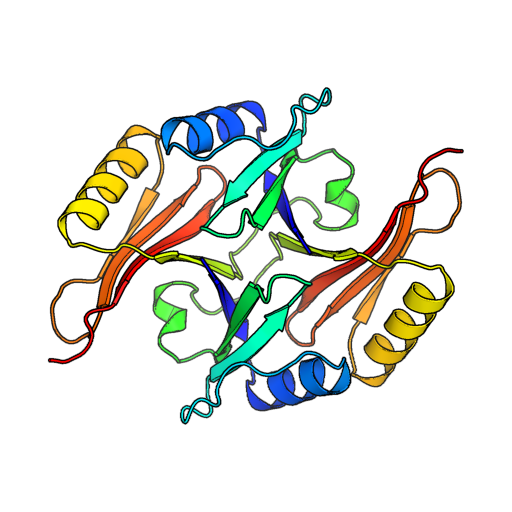 1
ATOM 737 N N . THR A 1 92 ? 7.031 -16.656 -1.229 1 97.81 92 THR A N 1
ATOM 738 C CA . THR A 1 92 ? 6.246 -17.688 -0.553 1 97.81 92 THR A CA 1
ATOM 739 C C . THR A 1 92 ? 4.789 -17.625 -0.997 1 97.81 92 THR A C 1
ATOM 741 O O . THR A 1 92 ? 4.098 -16.641 -0.767 1 97.81 92 THR A O 1
ATOM 744 N N . ILE A 1 93 ? 4.34 -18.656 -1.618 1 97.44 93 ILE A N 1
ATOM 745 C CA . ILE A 1 93 ? 2.922 -18.766 -1.941 1 97.44 93 ILE A CA 1
ATOM 746 C C . ILE A 1 93 ? 2.152 -19.266 -0.718 1 97.44 93 ILE A C 1
ATOM 748 O O . ILE A 1 93 ? 2.443 -20.344 -0.188 1 97.44 93 ILE A O 1
ATOM 752 N N . PHE A 1 94 ? 1.109 -18.516 -0.256 1 95.5 94 PHE A N 1
ATOM 753 C CA . PHE A 1 94 ? 0.51 -18.906 1.016 1 95.5 94 PHE A CA 1
ATOM 754 C C . PHE A 1 94 ? -0.986 -19.156 0.856 1 95.5 94 PHE A C 1
ATOM 756 O O . PHE A 1 94 ? -1.662 -19.531 1.812 1 95.5 94 PHE A O 1
ATOM 763 N N . ASN A 1 95 ? -1.504 -18.891 -0.356 1 92.44 95 ASN A N 1
ATOM 764 C CA . ASN A 1 95 ? -2.91 -19.141 -0.659 1 92.44 95 ASN A CA 1
ATOM 765 C C . ASN A 1 95 ? -3.127 -19.391 -2.148 1 92.44 95 ASN A C 1
ATOM 767 O O . ASN A 1 95 ? -2.471 -18.766 -2.988 1 92.44 95 ASN A O 1
ATOM 771 N N . GLU A 1 96 ? -3.979 -20.328 -2.406 1 89.44 96 GLU A N 1
ATOM 772 C CA . GLU A 1 96 ? -4.395 -20.594 -3.777 1 89.44 96 GLU A CA 1
ATOM 773 C C . GLU A 1 96 ? -5.906 -20.453 -3.936 1 89.44 96 GLU A C 1
ATOM 775 O O . GLU A 1 96 ? -6.668 -20.938 -3.096 1 89.44 96 GLU A O 1
ATOM 780 N N . MET A 1 97 ? -6.207 -19.578 -4.84 1 78.62 97 MET A N 1
ATOM 781 C CA . MET A 1 97 ? -7.629 -19.422 -5.129 1 78.62 97 MET A CA 1
ATOM 782 C C . MET A 1 97 ? -8.023 -20.203 -6.379 1 78.62 97 MET A C 1
ATOM 784 O O . MET A 1 97 ? -7.535 -19.922 -7.473 1 78.62 97 MET A O 1
ATOM 788 N N . GLY A 1 98 ? -8.703 -21.359 -6.242 1 72.5 98 GLY A N 1
ATOM 789 C CA . GLY A 1 98 ? -9.148 -22.188 -7.352 1 72.5 98 GLY A CA 1
ATOM 790 C C . GLY A 1 98 ? -10.359 -21.609 -8.062 1 72.5 98 GLY A C 1
ATOM 791 O O . GLY A 1 98 ? -10.938 -20.625 -7.629 1 72.5 98 GLY A O 1
ATOM 792 N N . ARG A 1 99 ? -10.555 -22.016 -9.398 1 63.41 99 ARG A N 1
ATOM 793 C CA . ARG A 1 99 ? -11.68 -21.656 -10.25 1 63.41 99 ARG A CA 1
ATOM 794 C C . ARG A 1 99 ? -13.008 -21.953 -9.562 1 63.41 99 ARG A C 1
ATOM 796 O O . ARG A 1 99 ? -14.055 -21.438 -9.961 1 63.41 99 ARG A O 1
ATOM 803 N N . ASP A 1 100 ? -12.898 -22.531 -8.469 1 57.19 100 ASP A N 1
ATOM 804 C CA . ASP A 1 100 ? -14.211 -22.984 -8.016 1 57.19 100 ASP A CA 1
ATOM 805 C C . ASP A 1 100 ? -15.164 -21.812 -7.824 1 57.19 100 ASP A C 1
ATOM 807 O O . ASP A 1 100 ? -15.266 -20.938 -8.688 1 57.19 100 ASP A O 1
ATOM 811 N N . GLU A 1 101 ? -15.719 -21.797 -6.488 1 55.91 101 GLU A N 1
ATOM 812 C CA . GLU A 1 101 ? -16.953 -21.094 -6.18 1 55.91 101 GLU A CA 1
ATOM 813 C C . GLU A 1 101 ? -16.781 -19.594 -6.289 1 55.91 101 GLU A C 1
ATOM 815 O O . GLU A 1 101 ? -17.75 -18.844 -6.207 1 55.91 101 GLU A O 1
ATOM 820 N N . THR A 1 102 ? -15.516 -19.234 -6.555 1 60.88 102 THR A N 1
ATOM 821 C CA . THR A 1 102 ? -15.422 -17.781 -6.586 1 60.88 102 THR A CA 1
ATOM 822 C C . THR A 1 102 ? -15.188 -17.281 -8.008 1 60.88 102 THR A C 1
ATOM 824 O O . THR A 1 102 ? -14.836 -18.062 -8.898 1 60.88 102 THR A O 1
ATOM 827 N N . ASN A 1 103 ? -15.633 -16.219 -8.391 1 76.56 103 ASN A N 1
ATOM 828 C CA . ASN A 1 103 ? -15.43 -15.539 -9.664 1 76.56 103 ASN A CA 1
ATOM 829 C C . ASN A 1 103 ? -13.984 -15.078 -9.836 1 76.56 103 ASN A C 1
ATOM 831 O O . ASN A 1 103 ? -13.688 -14.242 -10.68 1 76.56 103 ASN A O 1
ATOM 835 N N . TYR A 1 104 ? -13.055 -15.75 -8.969 1 83.81 104 TYR A N 1
ATOM 836 C CA . TYR A 1 104 ? -11.656 -15.352 -9.078 1 83.81 104 TYR A CA 1
ATOM 837 C C . TYR A 1 104 ? -10.75 -16.578 -9.203 1 83.81 104 TYR A C 1
ATOM 839 O O . TYR A 1 104 ? -11.016 -17.625 -8.609 1 83.81 104 TYR A O 1
ATOM 847 N N . TYR A 1 105 ? -9.781 -16.453 -10.008 1 91.62 105 TYR A N 1
ATOM 848 C CA . TYR A 1 105 ? -8.703 -17.422 -10.109 1 91.62 105 TYR A CA 1
ATOM 849 C C . TYR A 1 105 ? -7.348 -16.75 -9.891 1 91.62 105 TYR A C 1
ATOM 851 O O . TYR A 1 105 ? -7.059 -15.711 -10.477 1 91.62 105 TYR A O 1
ATOM 859 N N . GLY A 1 106 ? -6.547 -17.391 -8.945 1 95 106 GLY A N 1
ATOM 860 C CA . GLY A 1 106 ? -5.238 -16.812 -8.695 1 95 106 GLY A CA 1
ATOM 861 C C . GLY A 1 106 ? -4.574 -17.359 -7.445 1 95 106 GLY A C 1
ATOM 862 O O . GLY A 1 106 ? -4.812 -18.5 -7.059 1 95 106 GLY A O 1
ATOM 863 N N . PHE A 1 107 ? -3.65 -16.641 -6.914 1 95.75 107 PHE A N 1
ATOM 864 C CA . PHE A 1 107 ? -2.91 -17.031 -5.719 1 95.75 107 PHE A CA 1
ATOM 865 C C . PHE A 1 107 ? -2.373 -15.805 -4.992 1 95.75 107 PHE A C 1
ATOM 867 O O . PHE A 1 107 ? -2.312 -14.711 -5.566 1 95.75 107 PHE A O 1
ATOM 874 N N . ALA A 1 108 ? -2.09 -16.062 -3.729 1 97.06 108 ALA A N 1
ATOM 875 C CA . ALA A 1 108 ? -1.454 -15.031 -2.914 1 97.06 108 ALA A CA 1
ATOM 876 C C . ALA A 1 108 ? -0.032 -15.43 -2.533 1 97.06 108 ALA A C 1
ATOM 878 O O . ALA A 1 108 ? 0.253 -16.609 -2.328 1 97.06 108 ALA A O 1
ATOM 879 N N . PHE A 1 109 ? 0.862 -14.367 -2.457 1 97.94 109 PHE A N 1
ATOM 880 C CA . PHE A 1 109 ? 2.248 -14.648 -2.105 1 97.94 109 PHE A CA 1
ATOM 881 C C . PHE A 1 109 ? 2.834 -13.516 -1.27 1 97.94 109 PHE A C 1
ATOM 883 O O . PHE A 1 109 ? 2.252 -12.43 -1.19 1 97.94 109 PHE A O 1
ATOM 890 N N . ALA A 1 110 ? 3.939 -13.852 -0.602 1 97.5 110 ALA A N 1
ATOM 891 C CA . ALA A 1 110 ? 4.707 -12.867 0.162 1 97.5 110 ALA A CA 1
ATOM 892 C C . ALA A 1 110 ? 6.117 -12.711 -0.401 1 97.5 110 ALA A C 1
ATOM 894 O O . ALA A 1 110 ? 6.738 -13.695 -0.807 1 97.5 110 ALA A O 1
ATOM 895 N N . ASP A 1 111 ? 6.543 -11.469 -0.451 1 97.75 111 ASP A N 1
ATOM 896 C CA . ASP A 1 111 ? 7.941 -11.242 -0.815 1 97.75 111 ASP A CA 1
ATOM 897 C C . ASP A 1 111 ? 8.875 -11.633 0.325 1 97.75 111 ASP A C 1
ATOM 899 O O . ASP A 1 111 ? 8.422 -12.094 1.378 1 97.75 111 ASP A O 1
ATOM 903 N N . PRO A 1 112 ? 10.164 -11.508 0.225 1 96.62 112 PRO A N 1
ATOM 904 C CA . PRO A 1 112 ? 11.102 -12.031 1.221 1 96.62 112 PRO A CA 1
ATOM 905 C C . PRO A 1 112 ? 10.93 -11.375 2.59 1 96.62 112 PRO A C 1
ATOM 907 O O . PRO A 1 112 ? 11.375 -11.93 3.602 1 96.62 112 PRO A O 1
ATOM 910 N N . ASP A 1 113 ? 10.336 -10.203 2.639 1 95.56 113 ASP A N 1
ATOM 911 C CA . ASP A 1 113 ? 10.133 -9.531 3.914 1 95.56 113 ASP A CA 1
ATOM 912 C C . ASP A 1 113 ? 8.703 -9.734 4.418 1 95.56 113 ASP A C 1
ATOM 914 O O . ASP A 1 113 ? 8.312 -9.156 5.438 1 95.56 113 ASP A O 1
ATOM 918 N N . GLY A 1 114 ? 7.918 -10.469 3.686 1 94.81 114 GLY A N 1
ATOM 919 C CA . GLY A 1 114 ? 6.574 -10.805 4.141 1 94.81 114 GLY A CA 1
ATOM 920 C C . GLY A 1 114 ? 5.512 -9.867 3.604 1 94.81 114 GLY A C 1
ATOM 921 O O . GLY A 1 114 ? 4.336 -9.992 3.943 1 94.81 114 GLY A O 1
ATOM 922 N N . HIS A 1 115 ? 5.855 -8.93 2.775 1 96.88 115 HIS A N 1
ATOM 923 C CA . HIS A 1 115 ? 4.84 -8.094 2.145 1 96.88 115 HIS A CA 1
ATOM 924 C C . HIS A 1 115 ? 3.945 -8.906 1.221 1 96.88 115 HIS A C 1
ATOM 926 O O . HIS A 1 115 ? 4.434 -9.742 0.451 1 96.88 115 HIS A O 1
ATOM 932 N N . ARG A 1 116 ? 2.666 -8.656 1.272 1 97.44 116 ARG A N 1
ATOM 933 C CA . ARG A 1 116 ? 1.722 -9.586 0.658 1 97.44 116 ARG A CA 1
ATOM 934 C C . ARG A 1 116 ? 1.162 -9.016 -0.641 1 97.44 116 ARG A C 1
ATOM 936 O O . ARG A 1 116 ? 0.824 -7.832 -0.711 1 97.44 116 ARG A O 1
ATOM 943 N N . PHE A 1 117 ? 1.09 -9.898 -1.623 1 98.25 117 PHE A N 1
ATOM 944 C CA . PHE A 1 117 ? 0.494 -9.648 -2.93 1 98.25 117 PHE A CA 1
ATOM 945 C C . PHE A 1 117 ? -0.443 -10.781 -3.324 1 98.25 117 PHE A C 1
ATOM 947 O O . PHE A 1 117 ? -0.354 -11.883 -2.779 1 98.25 117 PHE A O 1
ATOM 954 N N . ASN A 1 118 ? -1.307 -10.508 -4.227 1 97.06 118 ASN A N 1
ATOM 955 C CA . ASN A 1 118 ? -1.976 -11.594 -4.938 1 97.06 118 ASN A CA 1
ATOM 956 C C . ASN A 1 118 ? -2.117 -11.289 -6.426 1 97.06 118 ASN A C 1
ATOM 958 O O . ASN A 1 118 ? -2.08 -10.125 -6.828 1 97.06 118 ASN A O 1
ATOM 962 N N . VAL A 1 119 ? -2.029 -12.32 -7.211 1 97.06 119 VAL A N 1
ATOM 963 C CA . VAL A 1 119 ? -2.318 -12.281 -8.641 1 97.06 119 VAL A CA 1
ATOM 964 C C . VAL A 1 119 ? -3.697 -12.875 -8.906 1 97.06 119 VAL A C 1
ATOM 966 O O . VAL A 1 119 ? -3.949 -14.039 -8.586 1 97.06 119 VAL A O 1
ATOM 969 N N . LEU A 1 120 ? -4.559 -12.062 -9.5 1 95.06 120 LEU A N 1
ATOM 970 C CA . LEU A 1 120 ? -5.934 -12.523 -9.656 1 95.06 120 LEU A CA 1
ATOM 971 C C . LEU A 1 120 ? -6.398 -12.359 -11.102 1 95.06 120 LEU A C 1
ATOM 973 O O . LEU A 1 120 ? -6.125 -11.344 -11.742 1 95.06 120 LEU A O 1
ATOM 977 N N . LEU A 1 121 ? -7.031 -13.352 -11.562 1 94.38 121 LEU A N 1
ATOM 978 C CA . LEU A 1 121 ? -7.879 -13.312 -12.742 1 94.38 121 LEU A CA 1
ATOM 979 C C . LEU A 1 121 ? -9.352 -13.195 -12.359 1 94.38 121 LEU A C 1
ATOM 981 O O . LEU A 1 121 ? -9.891 -14.086 -11.695 1 94.38 121 LEU A O 1
ATOM 985 N N . ILE A 1 122 ? -9.953 -12.086 -12.648 1 85.81 122 ILE A N 1
ATOM 986 C CA . ILE A 1 122 ? -11.359 -11.875 -12.328 1 85.81 122 ILE A CA 1
ATOM 987 C C . ILE A 1 122 ? -12.227 -12.297 -13.516 1 85.81 122 ILE A C 1
ATOM 989 O O . ILE A 1 122 ? -12.148 -11.695 -14.594 1 85.81 122 ILE A O 1
ATOM 993 N N . GLU A 1 123 ? -12.805 -13.445 -13.328 1 77.12 123 GLU A N 1
ATOM 994 C CA . GLU A 1 123 ? -13.633 -14.008 -14.391 1 77.12 123 GLU A CA 1
ATOM 995 C C . GLU A 1 123 ? -15.031 -13.398 -14.375 1 77.12 123 GLU A C 1
ATOM 997 O O . GLU A 1 123 ? -15.617 -13.211 -13.305 1 77.12 123 GLU A O 1
ATOM 1002 N N . LYS A 1 124 ? -15.242 -12.391 -15.258 1 60.34 124 LYS A N 1
ATOM 1003 C CA . LYS A 1 124 ? -16.578 -11.828 -15.422 1 60.34 124 LYS A CA 1
ATOM 1004 C C . LYS A 1 124 ? -17.625 -12.922 -15.555 1 60.34 124 LYS A C 1
ATOM 1006 O O . LYS A 1 124 ? -17.375 -13.969 -16.156 1 60.34 124 LYS A O 1
ATOM 1011 N N . GLY A 1 125 ? -18.312 -13.266 -14.438 1 46.5 125 GLY A N 1
ATOM 1012 C CA . GLY A 1 125 ? -19.453 -14.07 -14.852 1 46.5 125 GLY A CA 1
ATOM 1013 C C . GLY A 1 125 ? -19.844 -13.844 -16.297 1 46.5 125 GLY A C 1
ATOM 1014 O O . GLY A 1 125 ? -19.797 -12.719 -16.797 1 46.5 125 GLY A O 1
ATOM 1015 N N . MET A 1 126 ? -19.75 -14.891 -17.109 1 33.03 126 MET A N 1
ATOM 1016 C CA . MET A 1 126 ? -20.547 -15.008 -18.328 1 33.03 126 MET A CA 1
ATOM 1017 C C . MET A 1 126 ? -21.953 -14.461 -18.109 1 33.03 126 MET A C 1
ATOM 1019 O O . MET A 1 126 ? -22.547 -14.695 -17.062 1 33.03 126 MET A O 1
ATOM 1023 N N . MET B 1 1 ? -3.277 -2.566 -11.047 1 96.75 1 MET B N 1
ATOM 1024 C CA . MET B 1 1 ? -2.959 -2.906 -9.656 1 96.75 1 MET B CA 1
ATOM 1025 C C . MET B 1 1 ? -3.777 -2.059 -8.688 1 96.75 1 MET B C 1
ATOM 1027 O O . MET B 1 1 ? -4.113 -0.913 -8.992 1 96.75 1 MET B O 1
ATOM 1031 N N . TRP B 1 2 ? -4.164 -2.652 -7.543 1 97.44 2 TRP B N 1
ATOM 1032 C CA . TRP B 1 2 ? -4.812 -1.914 -6.465 1 97.44 2 TRP B CA 1
ATOM 1033 C C . TRP B 1 2 ? -4.406 -2.475 -5.105 1 97.44 2 TRP B C 1
ATOM 1035 O O . TRP B 1 2 ? -3.689 -3.477 -5.027 1 97.44 2 TRP B O 1
ATOM 1045 N N . ALA B 1 3 ? -4.762 -1.763 -4.062 1 98.12 3 ALA B N 1
ATOM 1046 C CA . ALA B 1 3 ? -4.426 -2.186 -2.707 1 98.12 3 ALA B CA 1
ATOM 1047 C C . ALA B 1 3 ? -5.68 -2.514 -1.904 1 98.12 3 ALA B C 1
ATOM 1049 O O . ALA B 1 3 ? -6.77 -2.023 -2.215 1 98.12 3 ALA B O 1
ATOM 1050 N N . ASN B 1 4 ? -5.457 -3.377 -0.879 1 97.25 4 ASN B N 1
ATOM 1051 C CA . ASN B 1 4 ? -6.527 -3.771 0.029 1 97.25 4 ASN B CA 1
ATOM 1052 C C . ASN B 1 4 ? -6.082 -3.705 1.486 1 97.25 4 ASN B C 1
ATOM 1054 O O . ASN B 1 4 ? -5.082 -4.324 1.863 1 97.25 4 ASN B O 1
ATOM 1058 N N . PHE B 1 5 ? -6.848 -2.994 2.266 1 97.31 5 PHE B N 1
ATOM 1059 C CA . PHE B 1 5 ? -6.652 -2.969 3.711 1 97.31 5 PHE B CA 1
ATOM 1060 C C . PHE B 1 5 ? -7.766 -3.732 4.422 1 97.31 5 PHE B C 1
ATOM 1062 O O . PHE B 1 5 ? -8.883 -3.84 3.904 1 97.31 5 PHE B O 1
ATOM 1069 N N . SER B 1 6 ? -7.41 -4.223 5.562 1 96.06 6 SER B N 1
ATOM 1070 C CA . SER B 1 6 ? -8.406 -4.68 6.52 1 96.06 6 SER B CA 1
ATOM 1071 C C . SER B 1 6 ? -8.75 -3.586 7.527 1 96.06 6 SER B C 1
ATOM 1073 O O . SER B 1 6 ? -7.859 -2.893 8.023 1 96.06 6 SER B O 1
ATOM 1075 N N . VAL B 1 7 ? -10.023 -3.436 7.805 1 96.5 7 VAL B N 1
ATOM 1076 C CA . VAL B 1 7 ? -10.438 -2.42 8.766 1 96.5 7 VAL B CA 1
ATOM 1077 C C . VAL B 1 7 ? -11.453 -3.018 9.742 1 96.5 7 VAL B C 1
ATOM 1079 O O . VAL B 1 7 ? -12.078 -4.039 9.453 1 96.5 7 VAL B O 1
ATOM 1082 N N . LYS B 1 8 ? -11.617 -2.355 10.867 1 96.19 8 LYS B N 1
ATOM 1083 C CA . LYS B 1 8 ? -12.516 -2.854 11.906 1 96.19 8 LYS B CA 1
ATOM 1084 C C . LYS B 1 8 ? -13.961 -2.424 11.641 1 96.19 8 LYS B C 1
ATOM 1086 O O . LYS B 1 8 ? -14.898 -3.113 12.039 1 96.19 8 LYS B O 1
ATOM 1091 N N . ASP B 1 9 ? -14.164 -1.272 11.008 1 97.25 9 ASP B N 1
ATOM 1092 C CA . ASP B 1 9 ? -15.477 -0.662 10.789 1 97.25 9 ASP B CA 1
ATOM 1093 C C . ASP B 1 9 ? -15.508 0.117 9.477 1 97.25 9 ASP B C 1
ATOM 1095 O O . ASP B 1 9 ? -14.984 1.229 9.398 1 97.25 9 ASP B O 1
ATOM 1099 N N . ALA B 1 10 ? -16.234 -0.424 8.5 1 97.25 10 ALA B N 1
ATOM 1100 C CA . ALA B 1 10 ? -16.234 0.158 7.16 1 97.25 10 ALA B CA 1
ATOM 1101 C C . ALA B 1 10 ? -16.938 1.509 7.148 1 97.25 10 ALA B C 1
ATOM 1103 O O . ALA B 1 10 ? -16.547 2.422 6.422 1 97.25 10 ALA B O 1
ATOM 1104 N N . LYS B 1 11 ? -17.953 1.634 7.93 1 97.31 11 LYS B N 1
ATOM 1105 C CA . LYS B 1 11 ? -18.672 2.898 7.992 1 97.31 11 LYS B CA 1
ATOM 1106 C C . LYS B 1 11 ? -17.781 4.016 8.523 1 97.31 11 LYS B C 1
ATOM 1108 O O . LYS B 1 11 ? -17.781 5.125 7.984 1 97.31 11 LYS B O 1
ATOM 1113 N N . ARG B 1 12 ? -17.078 3.742 9.586 1 98 12 ARG B N 1
ATOM 1114 C CA . ARG B 1 12 ? -16.141 4.699 10.148 1 98 12 ARG B CA 1
ATOM 1115 C C . ARG B 1 12 ? -15.047 5.055 9.141 1 98 12 ARG B C 1
ATOM 1117 O O . ARG B 1 12 ? -14.672 6.223 9.016 1 98 12 ARG B O 1
ATOM 1124 N N . THR B 1 13 ? -14.594 4.051 8.469 1 98 13 THR B N 1
ATOM 1125 C CA . THR B 1 13 ? -13.578 4.258 7.434 1 98 13 THR B CA 1
ATOM 1126 C C . THR B 1 13 ? -14.125 5.152 6.324 1 98 13 THR B C 1
ATOM 1128 O O . THR B 1 13 ? -13.453 6.09 5.891 1 98 13 THR B O 1
ATOM 1131 N N . ASN B 1 14 ? -15.32 4.871 5.91 1 97.38 14 ASN B N 1
ATOM 1132 C CA . ASN B 1 14 ? -15.961 5.695 4.887 1 97.38 14 ASN B CA 1
ATOM 1133 C C . ASN B 1 14 ? -16.047 7.156 5.316 1 97.38 14 ASN B C 1
ATOM 1135 O O . ASN B 1 14 ? -15.719 8.055 4.535 1 97.38 14 ASN B O 1
ATOM 1139 N N . GLN B 1 15 ? -16.438 7.375 6.492 1 97.88 15 GLN B N 1
ATOM 1140 C CA . GLN B 1 15 ? -16.578 8.734 7.02 1 97.88 15 GLN B CA 1
ATOM 1141 C C . GLN B 1 15 ? -15.219 9.445 7.035 1 97.88 15 GLN B C 1
ATOM 1143 O O . GLN B 1 15 ? -15.117 10.602 6.625 1 97.88 15 GLN B O 1
ATOM 1148 N N . PHE B 1 16 ? -14.211 8.805 7.461 1 98.75 16 PHE B N 1
ATOM 1149 C CA . PHE B 1 16 ? -12.875 9.383 7.586 1 98.75 16 PHE B CA 1
ATOM 1150 C C . PHE B 1 16 ? -12.367 9.867 6.234 1 98.75 16 PHE B C 1
ATOM 1152 O O . PHE B 1 16 ? -12.008 11.031 6.082 1 98.75 16 PHE B O 1
ATOM 1159 N N . TYR B 1 17 ? -12.336 9 5.258 1 98.56 17 TYR B N 1
ATOM 1160 C CA . TYR B 1 17 ? -11.727 9.328 3.979 1 98.56 17 TYR B CA 1
ATOM 1161 C C . TYR B 1 17 ? -12.602 10.297 3.186 1 98.56 17 TYR B C 1
ATOM 1163 O O . TYR B 1 17 ? -12.094 11.109 2.412 1 98.56 17 TYR B O 1
ATOM 1171 N N . THR B 1 18 ? -13.938 10.25 3.373 1 97.88 18 THR B N 1
ATOM 1172 C CA . THR B 1 18 ? -14.82 11.25 2.791 1 97.88 18 THR B CA 1
ATOM 1173 C C . THR B 1 18 ? -14.5 12.641 3.348 1 97.88 18 THR B C 1
ATOM 1175 O O . THR B 1 18 ? -14.398 13.609 2.594 1 97.88 18 THR B O 1
ATOM 1178 N N . GLN B 1 19 ? -14.359 12.719 4.66 1 98.06 19 GLN B N 1
ATOM 1179 C CA . GLN B 1 19 ? -14.047 14 5.297 1 98.06 19 GLN B CA 1
ATOM 1180 C C . GLN B 1 19 ? -12.703 14.539 4.82 1 98.06 19 GLN B C 1
ATOM 1182 O O . GLN B 1 19 ? -12.516 15.75 4.719 1 98.06 19 GLN B O 1
ATOM 1187 N N . LEU B 1 20 ? -11.805 13.633 4.551 1 98.19 20 LEU B N 1
ATOM 1188 C CA . LEU B 1 20 ? -10.5 14.055 4.051 1 98.19 20 LEU B CA 1
ATOM 1189 C C . LEU B 1 20 ? -10.602 14.547 2.611 1 98.19 20 LEU B C 1
ATOM 1191 O O . LEU B 1 20 ? -9.68 15.18 2.1 1 98.19 20 LEU B O 1
ATOM 1195 N N . GLY B 1 21 ? -11.68 14.203 1.956 1 96.94 21 GLY B N 1
ATOM 1196 C CA . GLY B 1 21 ? -11.93 14.727 0.62 1 96.94 21 GLY B CA 1
ATOM 1197 C C . GLY B 1 21 ? -11.547 13.75 -0.478 1 96.94 21 GLY B C 1
ATOM 1198 O O . GLY B 1 21 ? -11.469 14.125 -1.65 1 96.94 21 GLY B O 1
ATOM 1199 N N . PHE B 1 22 ? -11.273 12.516 -0.12 1 97.75 22 PHE B N 1
ATOM 1200 C CA . PHE B 1 22 ? -10.961 11.539 -1.156 1 97.75 22 PHE B CA 1
ATOM 1201 C C . PHE B 1 22 ? -12.203 11.188 -1.964 1 97.75 22 PHE B C 1
ATOM 1203 O O . PHE B 1 22 ? -13.305 11.102 -1.415 1 97.75 22 PHE B O 1
ATOM 1210 N N . LYS B 1 23 ? -11.984 10.938 -3.24 1 96.56 23 LYS B N 1
ATOM 1211 C CA . LYS B 1 23 ? -13.078 10.547 -4.125 1 96.56 23 LYS B CA 1
ATOM 1212 C C . LYS B 1 23 ? -13.445 9.078 -3.938 1 96.56 23 LYS B C 1
ATOM 1214 O O . LYS B 1 23 ? -12.57 8.211 -4 1 96.56 23 LYS B O 1
ATOM 1219 N N . PRO B 1 24 ? -14.727 8.742 -3.619 1 96.19 24 PRO B N 1
ATOM 1220 C CA . PRO B 1 24 ? -15.117 7.336 -3.557 1 96.19 24 PRO B CA 1
ATOM 1221 C C . PRO B 1 24 ? -14.992 6.625 -4.902 1 96.19 24 PRO B C 1
ATOM 1223 O O . PRO B 1 24 ? -15.219 7.238 -5.949 1 96.19 24 PRO B O 1
ATOM 1226 N N . ASN B 1 25 ? -14.617 5.324 -4.637 1 94.56 25 ASN B N 1
ATOM 1227 C CA . ASN B 1 25 ? -14.656 4.453 -5.809 1 94.56 25 ASN B CA 1
ATOM 1228 C C . ASN B 1 25 ? -16.031 3.836 -6.004 1 94.56 25 ASN B C 1
ATOM 1230 O O . ASN B 1 25 ? -16.734 3.551 -5.035 1 94.56 25 ASN B O 1
ATOM 1234 N N . LYS B 1 26 ? -16.531 3.621 -7.301 1 83.94 26 LYS B N 1
ATOM 1235 C CA . LYS B 1 26 ? -17.875 3.109 -7.605 1 83.94 26 LYS B CA 1
ATOM 1236 C C . LYS B 1 26 ? -18.531 2.508 -6.363 1 83.94 26 LYS B C 1
ATOM 1238 O O . LYS B 1 26 ? -17.891 1.744 -5.629 1 83.94 26 LYS B O 1
ATOM 1243 N N . PRO B 1 27 ? -19.672 2.932 -6.027 1 70.62 27 PRO B N 1
ATOM 1244 C CA . PRO B 1 27 ? -20.344 2.398 -4.848 1 70.62 27 PRO B CA 1
ATOM 1245 C C . PRO B 1 27 ? -20.547 0.886 -4.914 1 70.62 27 PRO B C 1
ATOM 1247 O O . PRO B 1 27 ? -20.797 0.34 -5.988 1 70.62 27 PRO B O 1
ATOM 1250 N N . SER B 1 28 ? -20.062 0.384 -3.816 1 79.31 28 SER B N 1
ATOM 1251 C CA . SER B 1 28 ? -20.344 -1.037 -3.643 1 79.31 28 SER B CA 1
ATOM 1252 C C . SER B 1 28 ? -21.641 -1.252 -2.869 1 79.31 28 SER B C 1
ATOM 1254 O O . SER B 1 28 ? -22 -0.438 -2.018 1 79.31 28 SER B O 1
ATOM 1256 N N . ASN B 1 29 ? -22.281 -2.264 -3.209 1 85.12 29 ASN B N 1
ATOM 1257 C CA . ASN B 1 29 ? -23.469 -2.633 -2.441 1 85.12 29 ASN B CA 1
ATOM 1258 C C . ASN B 1 29 ? -23.094 -3.404 -1.178 1 85.12 29 ASN B C 1
ATOM 1260 O O . ASN B 1 29 ? -23.953 -3.682 -0.34 1 85.12 29 ASN B O 1
ATOM 1264 N N . ASP B 1 30 ? -21.922 -3.684 -1.04 1 91.31 30 ASP B N 1
ATOM 1265 C CA . ASP B 1 30 ? -21.453 -4.375 0.157 1 91.31 30 ASP B CA 1
ATOM 1266 C C . ASP B 1 30 ? -21.109 -3.385 1.268 1 91.31 30 ASP B C 1
ATOM 1268 O O . ASP B 1 30 ? -20.141 -2.641 1.164 1 91.31 30 ASP B O 1
ATOM 1272 N N . PRO B 1 31 ? -21.906 -3.4 2.354 1 93.06 31 PRO B N 1
ATOM 1273 C CA . PRO B 1 31 ? -21.656 -2.447 3.439 1 93.06 31 PRO B CA 1
ATOM 1274 C C . PRO B 1 31 ? -20.312 -2.674 4.133 1 93.06 31 PRO B C 1
ATOM 1276 O O . PRO B 1 31 ? -19.859 -1.824 4.902 1 93.06 31 PRO B O 1
ATOM 1279 N N . LYS B 1 32 ? -19.703 -3.814 3.852 1 96 32 LYS B N 1
ATOM 1280 C CA . LYS B 1 32 ? -18.438 -4.141 4.512 1 96 32 LYS B CA 1
ATOM 1281 C C . LYS B 1 32 ? -17.25 -3.779 3.631 1 96 32 LYS B C 1
ATOM 1283 O O . LYS B 1 32 ? -16.109 -4.141 3.939 1 96 32 LYS B O 1
ATOM 1288 N N . LEU B 1 33 ? -17.562 -3.088 2.568 1 96.56 33 LEU B N 1
ATOM 1289 C CA . LEU B 1 33 ? -16.5 -2.67 1.652 1 96.56 33 LEU B CA 1
ATOM 1290 C C . LEU B 1 33 ? -16.625 -1.188 1.32 1 96.56 33 LEU B C 1
ATOM 1292 O O . LEU B 1 33 ? -17.703 -0.721 0.93 1 96.56 33 LEU B O 1
ATOM 1296 N N . VAL B 1 34 ? -15.57 -0.415 1.527 1 96.88 34 VAL B N 1
ATOM 1297 C CA . VAL B 1 34 ? -15.461 0.962 1.056 1 96.88 34 VAL B CA 1
ATOM 1298 C C . VAL B 1 34 ? -14.211 1.12 0.196 1 96.88 34 VAL B C 1
ATOM 1300 O O . VAL B 1 34 ? -13.211 0.428 0.409 1 96.88 34 VAL B O 1
ATOM 1303 N N . SER B 1 35 ? -14.367 1.948 -0.757 1 97.94 35 SER B N 1
ATOM 1304 C CA . SER B 1 35 ? -13.305 2.078 -1.749 1 97.94 35 SER B CA 1
ATOM 1305 C C . SER B 1 35 ? -13.117 3.531 -2.176 1 97.94 35 SER B C 1
ATOM 1307 O O . SER B 1 35 ? -14.102 4.246 -2.393 1 97.94 35 SER B O 1
ATOM 1309 N N . PHE B 1 36 ? -11.852 3.922 -2.311 1 98.12 36 PHE B N 1
ATOM 1310 C CA . PHE B 1 36 ? -11.555 5.301 -2.686 1 98.12 36 PHE B CA 1
ATOM 1311 C C . PHE B 1 36 ? -10.453 5.352 -3.736 1 98.12 36 PHE B C 1
ATOM 1313 O O . PHE B 1 36 ? -9.727 4.379 -3.924 1 98.12 36 PHE B O 1
ATOM 1320 N N . LEU B 1 37 ? -10.406 6.484 -4.434 1 97.94 37 LEU B N 1
ATOM 1321 C CA . LEU B 1 37 ? -9.359 6.809 -5.398 1 97.94 37 LEU B CA 1
ATOM 1322 C C . LEU B 1 37 ? -8.328 7.758 -4.789 1 97.94 37 LEU B C 1
ATOM 1324 O O . LEU B 1 37 ? -8.695 8.773 -4.195 1 97.94 37 LEU B O 1
ATOM 1328 N N . PHE B 1 38 ? -7.016 7.422 -4.93 1 97.69 38 PHE B N 1
ATOM 1329 C CA . PHE B 1 38 ? -5.945 8.211 -4.332 1 97.69 38 PHE B CA 1
ATOM 1330 C C . PHE B 1 38 ? -5 8.734 -5.406 1 97.69 38 PHE B C 1
ATOM 1332 O O . PHE B 1 38 ? -4.684 8.031 -6.367 1 97.69 38 PHE B O 1
ATOM 1339 N N . GLY B 1 39 ? -4.52 9.898 -5.23 1 94.38 39 GLY B N 1
ATOM 1340 C CA . GLY B 1 39 ? -3.494 10.484 -6.082 1 94.38 39 GLY B CA 1
ATOM 1341 C C . GLY B 1 39 ? -4.016 10.883 -7.449 1 94.38 39 GLY B C 1
ATOM 1342 O O . GLY B 1 39 ? -5.191 10.688 -7.754 1 94.38 39 GLY B O 1
ATOM 1343 N N . ASP B 1 40 ? -3.096 11.352 -8.266 1 91.19 40 ASP B N 1
ATOM 1344 C CA . ASP B 1 40 ? -3.453 11.922 -9.562 1 91.19 40 ASP B CA 1
ATOM 1345 C C . ASP B 1 40 ? -3.812 10.82 -10.555 1 91.19 40 ASP B C 1
ATOM 1347 O O . ASP B 1 40 ? -4.465 11.086 -11.57 1 91.19 40 ASP B O 1
ATOM 1351 N N . HIS B 1 41 ? -3.453 9.641 -10.297 1 93.12 41 HIS B N 1
ATOM 1352 C CA . HIS B 1 41 ? -3.688 8.547 -11.242 1 93.12 41 HIS B CA 1
ATOM 1353 C C . HIS B 1 41 ? -4.785 7.613 -10.742 1 93.12 41 HIS B C 1
ATOM 1355 O O . HIS B 1 41 ? -4.871 6.461 -11.172 1 93.12 41 HIS B O 1
ATOM 1361 N N . ASP B 1 42 ? -5.508 8.039 -9.742 1 95.5 42 ASP B N 1
ATOM 1362 C CA . ASP B 1 42 ? -6.688 7.332 -9.242 1 95.5 42 ASP B CA 1
ATOM 1363 C C . ASP B 1 42 ? -6.324 5.926 -8.773 1 95.5 42 ASP B C 1
ATOM 1365 O O . ASP B 1 42 ? -6.973 4.949 -9.156 1 95.5 42 ASP B O 1
ATOM 1369 N N . PHE B 1 43 ? -5.293 5.816 -8.016 1 97.69 43 PHE B N 1
ATOM 1370 C CA . PHE B 1 43 ? -4.926 4.543 -7.406 1 97.69 43 PHE B CA 1
ATOM 1371 C C . PHE B 1 43 ? -6.02 4.066 -6.457 1 97.69 43 PHE B C 1
ATOM 1373 O O . PHE B 1 43 ? -6.434 4.801 -5.559 1 97.69 43 PHE B O 1
ATOM 1380 N N . VAL B 1 44 ? -6.461 2.818 -6.625 1 97.56 44 VAL B N 1
ATOM 1381 C CA . VAL B 1 44 ? -7.59 2.303 -5.855 1 97.56 44 VAL B CA 1
ATOM 1382 C C . VAL B 1 44 ? -7.082 1.644 -4.574 1 97.56 44 VAL B C 1
ATOM 1384 O O . VAL B 1 44 ? -6.176 0.808 -4.617 1 97.56 44 VAL B O 1
ATOM 1387 N N . ILE B 1 45 ? -7.656 2.051 -3.482 1 98.38 45 ILE B N 1
ATOM 1388 C CA . ILE B 1 45 ? -7.504 1.302 -2.238 1 98.38 45 ILE B CA 1
ATOM 1389 C C . ILE B 1 45 ? -8.875 0.845 -1.742 1 98.38 45 ILE B C 1
ATOM 1391 O O . ILE B 1 45 ? -9.773 1.665 -1.538 1 98.38 45 ILE B O 1
ATOM 1395 N N . HIS B 1 46 ? -8.984 -0.465 -1.597 1 97.88 46 HIS B N 1
ATOM 1396 C CA . HIS B 1 46 ? -10.156 -1.062 -0.97 1 97.88 46 HIS B CA 1
ATOM 1397 C C . HIS B 1 46 ? -9.945 -1.249 0.529 1 97.88 46 HIS B C 1
ATOM 1399 O O . HIS B 1 46 ? -8.867 -1.651 0.962 1 97.88 46 HIS B O 1
ATOM 1405 N N . PHE B 1 47 ? -10.984 -0.991 1.238 1 97.44 47 PHE B N 1
ATOM 1406 C CA . PHE B 1 47 ? -11.023 -1.241 2.674 1 97.44 47 PHE B CA 1
ATOM 1407 C C . PHE B 1 47 ? -12.117 -2.25 3.018 1 97.44 47 PHE B C 1
ATOM 1409 O O . PHE B 1 47 ? -13.305 -1.938 2.945 1 97.44 47 PHE B O 1
ATOM 1416 N N . PHE B 1 48 ? -11.625 -3.422 3.436 1 96.56 48 PHE B N 1
ATOM 1417 C CA . PHE B 1 48 ? -12.547 -4.504 3.77 1 96.56 48 PHE B CA 1
ATOM 1418 C C . PHE B 1 48 ? -12.695 -4.641 5.281 1 96.56 48 PHE B C 1
ATOM 1420 O O . PHE B 1 48 ? -11.695 -4.68 6.004 1 96.56 48 PHE B O 1
ATOM 1427 N N . GLU B 1 49 ? -13.93 -4.734 5.676 1 96.88 49 GLU B N 1
ATOM 1428 C CA . GLU B 1 49 ? -14.164 -4.953 7.102 1 96.88 49 GLU B CA 1
ATOM 1429 C C . GLU B 1 49 ? -13.742 -6.359 7.52 1 96.88 49 GLU B C 1
ATOM 1431 O O . GLU B 1 49 ? -13.992 -7.328 6.801 1 96.88 49 GLU B O 1
ATOM 1436 N N . GLN B 1 50 ? -13.109 -6.395 8.688 1 95.38 50 GLN B N 1
ATOM 1437 C CA . GLN B 1 50 ? -12.789 -7.699 9.266 1 95.38 50 GLN B CA 1
ATOM 1438 C C . GLN B 1 50 ? -14.023 -8.594 9.305 1 95.38 50 GLN B C 1
ATOM 1440 O O . GLN B 1 50 ? -15.141 -8.117 9.531 1 95.38 50 GLN B O 1
ATOM 1445 N N . GLY B 1 51 ? -13.758 -9.883 9.094 1 93.06 51 GLY B N 1
ATOM 1446 C CA . GLY B 1 51 ? -14.859 -10.828 9.023 1 93.06 51 GLY B CA 1
ATOM 1447 C C . GLY B 1 51 ? -15.352 -11.07 7.609 1 93.06 51 GLY B C 1
ATOM 1448 O O . GLY B 1 51 ? -16.297 -11.828 7.395 1 93.06 51 GLY B O 1
ATOM 1449 N N . SER B 1 52 ? -14.734 -10.359 6.66 1 91.81 52 SER B N 1
ATOM 1450 C CA . SER B 1 52 ? -15.062 -10.555 5.25 1 91.81 52 SER B CA 1
ATOM 1451 C C . SER B 1 52 ? -14 -11.383 4.543 1 91.81 52 SER B C 1
ATOM 1453 O O . SER B 1 52 ? -13.195 -12.055 5.191 1 91.81 52 SER B O 1
ATOM 1455 N N . GLN B 1 53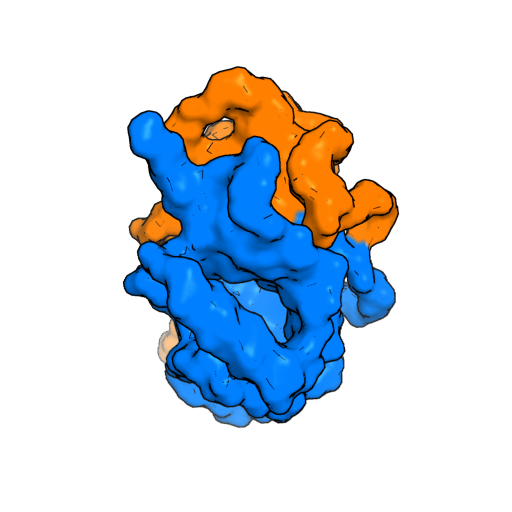 ? -14 -11.375 3.197 1 87.75 53 GLN B N 1
ATOM 1456 C CA . GLN B 1 53 ? -13.094 -12.188 2.383 1 87.75 53 GLN B CA 1
ATOM 1457 C C . GLN B 1 53 ? -11.641 -11.781 2.602 1 87.75 53 GLN B C 1
ATOM 1459 O O . GLN B 1 53 ? -10.727 -12.555 2.307 1 87.75 53 GLN B O 1
ATOM 1464 N N . ILE B 1 54 ? -11.398 -10.641 3.123 1 91.19 54 ILE B N 1
ATOM 1465 C CA . ILE B 1 54 ? -10.047 -10.125 3.303 1 91.19 54 ILE B CA 1
ATOM 1466 C C . ILE B 1 54 ? -9.297 -10.977 4.32 1 91.19 54 ILE B C 1
ATOM 1468 O O . ILE B 1 54 ? -8.07 -11.062 4.289 1 91.19 54 ILE B O 1
ATOM 1472 N N . ASP B 1 55 ? -10.039 -11.625 5.207 1 92.06 55 ASP B N 1
ATOM 1473 C CA . ASP B 1 55 ? -9.438 -12.414 6.281 1 92.06 55 ASP B CA 1
ATOM 1474 C C . ASP B 1 55 ? -8.641 -13.586 5.723 1 92.06 55 ASP B C 1
ATOM 1476 O O . ASP B 1 55 ? -7.762 -14.125 6.402 1 92.06 55 ASP B O 1
ATOM 1480 N N . GLU B 1 56 ? -8.977 -13.938 4.512 1 87.75 56 GLU B N 1
ATOM 1481 C CA . GLU B 1 56 ? -8.242 -15.016 3.852 1 87.75 56 GLU B CA 1
ATOM 1482 C C . GLU B 1 56 ? -6.805 -14.609 3.545 1 87.75 56 GLU B C 1
ATOM 1484 O O . GLU B 1 56 ? -5.91 -15.453 3.486 1 87.75 56 GLU B O 1
ATOM 1489 N N . TYR B 1 57 ? -6.621 -13.32 3.451 1 91 57 TYR B N 1
ATOM 1490 C CA . TYR B 1 57 ? -5.32 -12.812 3.023 1 91 57 TYR B CA 1
ATOM 1491 C C . TYR B 1 57 ? -4.613 -12.086 4.164 1 91 57 TYR B C 1
ATOM 1493 O O . TYR B 1 57 ? -3.383 -12.078 4.234 1 91 57 TYR B O 1
ATOM 1501 N N . LEU B 1 58 ? -5.488 -11.438 4.914 1 92.88 58 LEU B N 1
ATOM 1502 C CA . LEU B 1 58 ? -5.031 -10.656 6.059 1 92.88 58 LEU B CA 1
ATOM 1503 C C . LEU B 1 58 ? -5.742 -11.094 7.332 1 92.88 58 LEU B C 1
ATOM 1505 O O . LEU B 1 58 ? -6.77 -10.523 7.703 1 92.88 58 LEU B O 1
ATOM 1509 N N . PRO B 1 59 ? -5.203 -12.062 7.957 1 86.12 59 PRO B N 1
ATOM 1510 C CA . PRO B 1 59 ? -5.875 -12.523 9.172 1 86.12 59 PRO B CA 1
ATOM 1511 C C . PRO B 1 59 ? -5.988 -11.43 10.234 1 86.12 59 PRO B C 1
ATOM 1513 O O . PRO B 1 59 ? -5.082 -10.602 10.375 1 86.12 59 PRO B O 1
ATOM 1516 N N . PRO B 1 60 ? -7.16 -11.555 10.906 1 82.12 60 PRO B N 1
ATOM 1517 C CA . PRO B 1 60 ? -7.344 -10.539 11.945 1 82.12 60 PRO B CA 1
ATOM 1518 C C . PRO B 1 60 ? -6.305 -10.633 13.062 1 82.12 60 PRO B C 1
ATOM 1520 O O . PRO B 1 60 ? -5.707 -11.695 13.258 1 82.12 60 PRO B O 1
ATOM 1523 N N . GLY B 1 61 ? -6.043 -9.531 13.719 1 75.25 61 GLY B N 1
ATOM 1524 C CA . GLY B 1 61 ? -5.082 -9.5 14.805 1 75.25 61 GLY B CA 1
ATOM 1525 C C . GLY B 1 61 ? -4.32 -8.188 14.891 1 75.25 61 GLY B C 1
ATOM 1526 O O . GLY B 1 61 ? -4.633 -7.234 14.172 1 75.25 61 GLY B O 1
ATOM 1527 N N . SER B 1 62 ? -3.527 -8.148 15.875 1 67.5 62 SER B N 1
ATOM 1528 C CA . SER B 1 62 ? -2.684 -6.965 16 1 67.5 62 SER B CA 1
ATOM 1529 C C . SER B 1 62 ? -1.773 -6.805 14.789 1 67.5 62 SER B C 1
ATOM 1531 O O . SER B 1 62 ? -1.138 -7.766 14.352 1 67.5 62 SER B O 1
ATOM 1533 N N . LYS B 1 63 ? -1.974 -5.656 14.328 1 71.56 63 LYS B N 1
ATOM 1534 C CA . LYS B 1 63 ? -1.146 -5.375 13.156 1 71.56 63 LYS B CA 1
ATOM 1535 C C . LYS B 1 63 ? -0.142 -4.262 13.445 1 71.56 63 LYS B C 1
ATOM 1537 O O . LYS B 1 63 ? -0.427 -3.35 14.227 1 71.56 63 LYS B O 1
ATOM 1542 N N . THR B 1 64 ? 1.065 -4.5 13.078 1 78.19 64 THR B N 1
ATOM 1543 C CA . THR B 1 64 ? 2.066 -3.443 13.016 1 78.19 64 THR B CA 1
ATOM 1544 C C . THR B 1 64 ? 2.293 -2.994 11.578 1 78.19 64 THR B C 1
ATOM 1546 O O . THR B 1 64 ? 2.342 -3.82 10.664 1 78.19 64 THR B O 1
ATOM 1549 N N . SER B 1 65 ? 2.354 -1.728 11.453 1 87.75 65 SER B N 1
ATOM 1550 C CA . SER B 1 65 ? 2.375 -1.175 10.109 1 87.75 65 SER B CA 1
ATOM 1551 C C . SER B 1 65 ? 3.672 -1.525 9.383 1 87.75 65 SER B C 1
ATOM 1553 O O . SER B 1 65 ? 4.762 -1.367 9.945 1 87.75 65 SER B O 1
ATOM 1555 N N . GLU B 1 66 ? 3.52 -1.97 8.273 1 91.94 66 GLU B N 1
ATOM 1556 C CA . GLU B 1 66 ? 4.664 -2.311 7.43 1 91.94 66 GLU B CA 1
ATOM 1557 C C . GLU B 1 66 ? 4.797 -1.339 6.262 1 91.94 66 GLU B C 1
ATOM 1559 O O . GLU B 1 66 ? 5.75 -1.422 5.484 1 91.94 66 GLU B O 1
ATOM 1564 N N . ILE B 1 67 ? 3.861 -0.445 6.09 1 96.62 67 ILE B N 1
ATOM 1565 C CA . ILE B 1 67 ? 3.801 0.435 4.926 1 96.62 67 ILE B CA 1
ATOM 1566 C C . ILE B 1 67 ? 3.365 1.833 5.359 1 96.62 67 ILE B C 1
ATOM 1568 O O . ILE B 1 67 ? 2.643 1.987 6.348 1 96.62 67 ILE B O 1
ATOM 1572 N N . ILE B 1 68 ? 3.863 2.797 4.664 1 97.19 68 ILE B N 1
ATOM 1573 C CA . ILE B 1 68 ? 3.328 4.148 4.754 1 97.19 68 ILE B CA 1
ATOM 1574 C C . ILE B 1 68 ? 3.135 4.723 3.35 1 97.19 68 ILE B C 1
ATOM 1576 O O . ILE B 1 68 ? 4.016 4.598 2.494 1 97.19 68 ILE B O 1
ATOM 1580 N N . PHE B 1 69 ? 1.97 5.305 3.07 1 98.44 69 PHE B N 1
ATOM 1581 C CA . PHE B 1 69 ? 1.704 5.992 1.812 1 98.44 69 PHE B CA 1
ATOM 1582 C C . PHE B 1 69 ? 2.074 7.465 1.909 1 98.44 69 PHE B C 1
ATOM 1584 O O . PHE B 1 69 ? 1.806 8.109 2.924 1 98.44 69 PHE B O 1
ATOM 1591 N N . THR B 1 70 ? 2.66 7.973 0.877 1 97.25 70 THR B N 1
ATOM 1592 C CA . THR B 1 70 ? 2.971 9.398 0.828 1 97.25 70 THR B CA 1
ATOM 1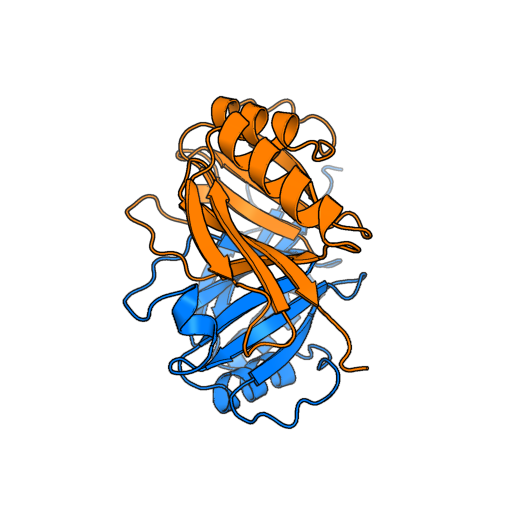593 C C . THR B 1 70 ? 2.029 10.125 -0.127 1 97.25 70 THR B C 1
ATOM 1595 O O . THR B 1 70 ? 1.833 9.688 -1.264 1 97.25 70 THR B O 1
ATOM 1598 N N . LEU B 1 71 ? 1.414 11.117 0.373 1 97.56 71 LEU B N 1
ATOM 1599 C CA . LEU B 1 71 ? 0.687 12.094 -0.43 1 97.56 71 LEU B CA 1
ATOM 1600 C C . LEU B 1 71 ? 1.524 13.344 -0.65 1 97.56 71 LEU B C 1
ATOM 1602 O O . LEU B 1 71 ? 1.924 14.008 0.311 1 97.56 71 LEU B O 1
ATOM 1606 N N . SER B 1 72 ? 1.756 13.656 -1.868 1 95.94 72 SER B N 1
ATOM 1607 C CA . SER B 1 72 ? 2.566 14.836 -2.16 1 95.94 72 SER B CA 1
ATOM 1608 C C . SER B 1 72 ? 1.742 16.109 -2.059 1 95.94 72 SER B C 1
ATOM 1610 O O . SER B 1 72 ? 0.62 16.172 -2.564 1 95.94 72 SER B O 1
ATOM 1612 N N . ALA B 1 73 ? 2.312 17.078 -1.371 1 95.88 73 ALA B N 1
ATOM 1613 C CA . ALA B 1 73 ? 1.74 18.422 -1.362 1 95.88 73 ALA B CA 1
ATOM 1614 C C . ALA B 1 73 ? 2.518 19.344 -2.285 1 95.88 73 ALA B C 1
ATOM 1616 O O . ALA B 1 73 ? 3.73 19.203 -2.453 1 95.88 73 ALA B O 1
ATOM 1617 N N . GLU B 1 74 ? 1.821 20.344 -2.805 1 94.75 74 GLU B N 1
ATOM 1618 C CA . GLU B 1 74 ? 2.461 21.25 -3.746 1 94.75 74 GLU B CA 1
ATOM 1619 C C . GLU B 1 74 ? 2.926 22.531 -3.047 1 94.75 74 GLU B C 1
ATOM 1621 O O . GLU B 1 74 ? 3.783 23.25 -3.564 1 94.75 74 GLU B O 1
ATOM 1626 N N . THR B 1 75 ? 2.332 22.875 -1.915 1 94.56 75 THR B N 1
ATOM 1627 C CA . THR B 1 75 ? 2.676 24.094 -1.183 1 94.56 75 THR B CA 1
ATOM 1628 C C . THR B 1 75 ? 2.629 23.844 0.323 1 94.56 75 THR B C 1
ATOM 1630 O O . THR B 1 75 ? 2.023 22.875 0.78 1 94.56 75 THR B O 1
ATOM 1633 N N . ALA B 1 76 ? 3.27 24.812 1.019 1 93.44 76 ALA B N 1
ATOM 1634 C CA . ALA B 1 76 ? 3.223 24.75 2.477 1 93.44 76 ALA B CA 1
ATOM 1635 C C . ALA B 1 76 ? 1.799 24.953 2.988 1 93.44 76 ALA B C 1
ATOM 1637 O O . ALA B 1 76 ? 1.409 24.359 4 1 93.44 76 ALA B O 1
ATOM 1638 N N . VAL B 1 77 ? 1.069 25.719 2.342 1 96.69 77 VAL B N 1
ATOM 1639 C CA . VAL B 1 77 ? -0.318 25.969 2.719 1 96.69 77 VAL B CA 1
ATOM 1640 C C . VAL B 1 77 ? -1.126 24.688 2.607 1 96.69 77 VAL B C 1
ATOM 1642 O O . VAL B 1 77 ? -1.927 24.359 3.488 1 96.69 77 VAL B O 1
ATOM 1645 N N . GLU B 1 78 ? -0.884 23.938 1.598 1 96.94 78 GLU B N 1
ATOM 1646 C CA . GLU B 1 78 ? -1.581 22.656 1.403 1 96.94 78 GLU B CA 1
ATOM 1647 C C . GLU B 1 78 ? -1.265 21.688 2.525 1 96.94 78 GLU B C 1
ATOM 1649 O O . GLU B 1 78 ? -2.145 20.953 2.984 1 96.94 78 GLU B O 1
ATOM 1654 N N . VAL B 1 79 ? -0.046 21.703 2.936 1 96.69 79 VAL B N 1
ATOM 1655 C CA . VAL B 1 79 ? 0.35 20.844 4.043 1 96.69 79 VAL B CA 1
ATOM 1656 C C . VAL B 1 79 ? -0.465 21.188 5.289 1 96.69 79 VAL B C 1
ATOM 1658 O O . VAL B 1 79 ? -1.006 20.297 5.953 1 96.69 79 VAL B O 1
ATOM 1661 N N . LYS B 1 80 ? -0.534 22.438 5.551 1 96.25 80 LYS B N 1
ATOM 1662 C CA . LYS B 1 80 ? -1.279 22.891 6.723 1 96.25 80 LYS B CA 1
ATOM 1663 C C . LYS B 1 80 ? -2.756 22.531 6.609 1 96.25 80 LYS B C 1
ATOM 1665 O O . LYS B 1 80 ? -3.373 22.109 7.59 1 96.25 80 LYS B O 1
ATOM 1670 N N . GLU B 1 81 ? -3.309 22.656 5.465 1 97.56 81 GLU B N 1
ATOM 1671 C CA . GLU B 1 81 ? -4.707 22.312 5.242 1 97.56 81 GLU B CA 1
ATOM 1672 C C . GLU B 1 81 ? -4.953 20.828 5.492 1 97.56 81 GLU B C 1
ATOM 1674 O O . GLU B 1 81 ? -5.949 20.453 6.113 1 97.56 81 GLU B O 1
ATOM 1679 N N . TRP B 1 82 ? -4.059 20.047 5.016 1 97.75 82 TRP B N 1
ATOM 1680 C CA . TRP B 1 82 ? -4.16 18.609 5.246 1 97.75 82 TRP B CA 1
ATOM 1681 C C . TRP B 1 82 ? -4.113 18.297 6.738 1 97.75 82 TRP B C 1
ATOM 1683 O O . TRP B 1 82 ? -4.863 17.438 7.223 1 97.75 82 TRP B O 1
ATOM 1693 N N . ARG B 1 83 ? -3.238 18.953 7.375 1 97.31 83 ARG B N 1
ATOM 1694 C CA . ARG B 1 83 ? -3.086 18.703 8.805 1 97.31 83 ARG B CA 1
ATOM 1695 C C . ARG B 1 83 ? -4.387 18.969 9.555 1 97.31 83 ARG B C 1
ATOM 1697 O O . ARG B 1 83 ? -4.816 18.172 10.383 1 97.31 83 ARG B O 1
ATOM 1704 N N . ASP B 1 84 ? -5.012 20.031 9.242 1 97.44 84 ASP B N 1
ATOM 1705 C CA . ASP B 1 84 ? -6.27 20.406 9.883 1 97.44 84 ASP B CA 1
ATOM 1706 C C . ASP B 1 84 ? -7.375 19.406 9.547 1 97.44 84 ASP B C 1
ATOM 1708 O O . ASP B 1 84 ? -8.125 18.984 10.422 1 97.44 84 ASP B O 1
ATOM 1712 N N . LYS B 1 85 ? -7.469 19.016 8.297 1 98 85 LYS B N 1
ATOM 1713 C CA . LYS B 1 85 ? -8.477 18.047 7.863 1 98 85 LYS B CA 1
ATOM 1714 C C . LYS B 1 85 ? -8.312 16.719 8.586 1 98 85 LYS B C 1
ATOM 1716 O O . LYS B 1 85 ? -9.297 16.094 9 1 98 85 LYS B O 1
ATOM 1721 N N . VAL B 1 86 ? -7.094 16.297 8.695 1 98.38 86 VAL B N 1
ATOM 1722 C CA . VAL B 1 86 ? -6.801 15.016 9.328 1 98.38 86 VAL B CA 1
ATOM 1723 C C . VAL B 1 86 ? -7.238 15.055 10.797 1 98.38 86 VAL B C 1
ATOM 1725 O O . VAL B 1 86 ? -7.906 14.133 11.273 1 98.38 86 VAL B O 1
ATOM 1728 N N . LYS B 1 87 ? -6.902 16.109 11.438 1 97.19 87 LYS B N 1
ATOM 1729 C CA . LYS B 1 87 ? -7.273 16.25 12.844 1 97.19 87 LYS B CA 1
ATOM 1730 C C . LYS B 1 87 ? -8.789 16.281 13.008 1 97.19 87 LYS B C 1
ATOM 1732 O O . LYS B 1 87 ? -9.336 15.586 13.859 1 97.19 87 LYS B O 1
ATOM 1737 N N . GLU B 1 88 ? -9.422 17.016 12.211 1 97.88 88 GLU B N 1
ATOM 1738 C CA . GLU B 1 88 ? -10.867 17.156 12.281 1 97.88 88 GLU B CA 1
ATOM 1739 C C . GLU B 1 88 ? -11.578 15.836 12 1 97.88 88 GLU B C 1
ATOM 1741 O O . GLU B 1 88 ? -12.633 15.555 12.578 1 97.88 88 GLU B O 1
ATOM 1746 N N . ALA B 1 89 ? -10.969 15.055 11.156 1 98.25 89 ALA B N 1
ATOM 1747 C CA . ALA B 1 89 ? -11.586 13.797 10.742 1 98.25 89 ALA B CA 1
ATOM 1748 C C . ALA B 1 89 ? -11.32 12.695 11.773 1 98.25 89 ALA B C 1
ATOM 1750 O O . ALA B 1 89 ? -11.883 11.609 11.68 1 98.25 89 ALA B O 1
ATOM 1751 N N . GLY B 1 90 ? -10.461 12.984 12.688 1 97.25 90 GLY B N 1
ATOM 1752 C CA . GLY B 1 90 ? -10.188 12.016 13.727 1 97.25 90 GLY B CA 1
ATOM 1753 C C . GLY B 1 90 ? -8.922 11.211 13.477 1 97.25 90 GLY B C 1
ATOM 1754 O O . GLY B 1 90 ? -8.68 10.195 14.125 1 97.25 90 GLY B O 1
ATOM 1755 N N . GLY B 1 91 ? -8.125 11.625 12.531 1 98.06 91 GLY B N 1
ATOM 1756 C CA . GLY B 1 91 ? -6.824 11.008 12.344 1 98.06 91 GLY B CA 1
ATOM 1757 C C . GLY B 1 91 ? -5.832 11.359 13.438 1 98.06 91 GLY B C 1
ATOM 1758 O O . GLY B 1 91 ? -6.027 12.328 14.164 1 98.06 91 GLY B O 1
ATOM 1759 N N . THR B 1 92 ? -4.801 10.539 13.594 1 97.88 92 THR B N 1
ATOM 1760 C CA . THR B 1 92 ? -3.754 10.766 14.586 1 97.88 92 THR B CA 1
ATOM 1761 C C . THR B 1 92 ? -2.469 11.25 13.914 1 97.88 92 THR B C 1
ATOM 1763 O O . THR B 1 92 ? -1.873 10.523 13.117 1 97.88 92 THR B O 1
ATOM 1766 N N . ILE B 1 93 ? -2.07 12.422 14.211 1 97.56 93 ILE B N 1
ATOM 1767 C CA . ILE B 1 93 ? -0.774 12.906 13.758 1 97.56 93 ILE B CA 1
ATOM 1768 C C . ILE B 1 93 ? 0.329 12.383 14.672 1 97.56 93 ILE B C 1
ATOM 1770 O O . ILE B 1 93 ? 0.31 12.625 15.883 1 97.56 93 ILE B O 1
ATOM 1774 N N . PHE B 1 94 ? 1.356 11.672 14.109 1 95.56 94 PHE B N 1
ATOM 1775 C CA . PHE B 1 94 ? 2.297 11.023 15.016 1 95.56 94 PHE B CA 1
ATOM 1776 C C . PHE B 1 94 ? 3.725 11.477 14.734 1 95.56 94 PHE B C 1
ATOM 1778 O O . PHE B 1 94 ? 4.66 11.07 15.43 1 95.56 94 PHE B O 1
ATOM 1785 N N . ASN B 1 95 ? 3.891 12.289 13.68 1 92.5 95 ASN B N 1
ATOM 1786 C CA . ASN B 1 95 ? 5.195 12.844 13.328 1 92.5 95 ASN B CA 1
ATOM 1787 C C . ASN B 1 95 ? 5.059 14.164 12.578 1 92.5 95 ASN B C 1
ATOM 1789 O O . ASN B 1 95 ? 4.141 14.328 11.773 1 92.5 95 ASN B O 1
ATOM 1793 N N . GLU B 1 96 ? 5.926 15.07 12.922 1 89.5 96 GLU B N 1
ATOM 1794 C CA . GLU B 1 96 ? 6.012 16.344 12.211 1 89.5 96 GLU B CA 1
ATOM 1795 C C . GLU B 1 96 ? 7.41 16.547 11.633 1 89.5 96 GLU B C 1
ATOM 1797 O O . GLU B 1 96 ? 8.406 16.328 12.32 1 89.5 96 GLU B O 1
ATOM 1802 N N . MET B 1 97 ? 7.359 16.703 10.336 1 78.62 97 MET B N 1
ATOM 1803 C CA . MET B 1 97 ? 8.641 17 9.695 1 78.62 97 MET B CA 1
ATOM 1804 C C . MET B 1 97 ? 8.797 18.5 9.445 1 78.62 97 MET B C 1
ATOM 1806 O O . MET B 1 97 ? 8.039 19.094 8.68 1 78.62 97 MET B O 1
ATOM 1810 N N . GLY B 1 98 ? 9.648 19.203 10.242 1 72.94 98 GLY B N 1
ATOM 1811 C CA . GLY B 1 98 ? 9.906 20.625 10.094 1 72.94 98 GLY B CA 1
ATOM 1812 C C . GLY B 1 98 ? 10.812 20.953 8.922 1 72.94 98 GLY B C 1
ATOM 1813 O O . GLY B 1 98 ? 11.359 20.047 8.289 1 72.94 98 GLY B O 1
ATOM 1814 N N . ARG B 1 99 ? 10.727 22.234 8.344 1 63.97 99 ARG B N 1
ATOM 1815 C CA . ARG B 1 99 ? 11.539 22.766 7.258 1 63.97 99 ARG B CA 1
ATOM 1816 C C . ARG B 1 99 ? 13.023 22.609 7.555 1 63.97 99 ARG B C 1
ATOM 1818 O O . ARG B 1 99 ? 13.852 22.656 6.641 1 63.97 99 ARG B O 1
ATOM 1825 N N . ASP B 1 100 ? 13.273 22.188 8.703 1 57.94 100 ASP B N 1
ATOM 1826 C CA . ASP B 1 100 ? 14.695 22.344 8.984 1 57.94 100 ASP B CA 1
ATOM 1827 C C . ASP B 1 100 ? 15.539 21.547 7.977 1 57.94 100 ASP B C 1
ATOM 1829 O O . ASP B 1 100 ? 15.367 21.703 6.766 1 57.94 100 ASP B O 1
ATOM 1833 N N . GLU B 1 101 ? 16.344 20.562 8.656 1 55.94 101 GLU B N 1
ATOM 1834 C CA . GLU B 1 101 ? 17.547 20.031 8.023 1 55.94 101 GLU B CA 1
ATOM 1835 C C . GLU B 1 101 ? 17.188 19.125 6.844 1 55.94 101 GLU B C 1
ATOM 1837 O O . GLU B 1 101 ? 18.078 18.672 6.117 1 55.94 101 GLU B O 1
ATOM 1842 N N . THR B 1 102 ? 15.859 18.984 6.703 1 60.84 102 THR B N 1
ATOM 1843 C CA . THR B 1 102 ? 15.594 18.078 5.594 1 60.84 102 THR B CA 1
ATOM 1844 C C . THR B 1 102 ? 14.953 18.812 4.426 1 60.84 102 THR B C 1
ATOM 1846 O O . THR B 1 102 ? 14.492 19.938 4.574 1 60.84 102 THR B O 1
ATOM 1849 N N . ASN B 1 103 ? 15.141 18.422 3.279 1 76.44 103 ASN B N 1
ATOM 1850 C CA . ASN B 1 103 ? 14.539 18.938 2.051 1 76.44 103 ASN B CA 1
ATOM 1851 C C . ASN B 1 103 ? 13.055 18.594 1.971 1 76.44 103 ASN B C 1
ATOM 1853 O O . ASN B 1 103 ? 12.453 18.656 0.897 1 76.44 103 ASN B O 1
ATOM 1857 N N . TYR B 1 104 ? 12.469 18.266 3.242 1 83.81 104 TYR B N 1
ATOM 1858 C CA . TYR B 1 104 ? 11.055 17.922 3.234 1 83.81 104 TYR B CA 1
ATOM 1859 C C . TYR B 1 104 ? 10.297 18.688 4.312 1 83.81 104 TYR B C 1
ATOM 1861 O O . TYR B 1 104 ? 10.836 18.938 5.395 1 83.81 104 TYR B O 1
ATOM 1869 N N . TYR B 1 105 ? 9.148 19.094 3.98 1 91.62 105 TYR B N 1
ATOM 1870 C CA . TYR B 1 105 ? 8.203 19.672 4.93 1 91.62 105 TYR B CA 1
ATOM 1871 C C . TYR B 1 105 ? 6.879 18.906 4.895 1 91.62 105 TYR B C 1
ATOM 1873 O O . TYR B 1 105 ? 6.328 18.656 3.822 1 91.62 105 TYR B O 1
ATOM 1881 N N . GLY B 1 106 ? 6.422 18.5 6.148 1 95 106 GLY B N 1
ATOM 1882 C CA . GLY B 1 106 ? 5.152 17.781 6.184 1 95 106 GLY B CA 1
ATOM 1883 C C . GLY B 1 106 ? 4.891 17.094 7.508 1 95 106 GLY B C 1
ATOM 1884 O O . GLY B 1 106 ? 5.363 17.547 8.555 1 95 106 GLY B O 1
ATOM 1885 N N . PHE B 1 107 ? 4.051 16.125 7.504 1 95.75 107 PHE B N 1
ATOM 1886 C CA . PHE B 1 107 ? 3.682 15.383 8.695 1 95.75 107 PHE B CA 1
ATOM 1887 C C . PHE B 1 107 ? 3.201 13.984 8.328 1 95.75 107 PHE B C 1
ATOM 1889 O O . PHE B 1 107 ? 2.869 13.719 7.176 1 95.75 107 PHE B O 1
ATOM 1896 N N . ALA B 1 108 ? 3.273 13.148 9.367 1 97.12 108 ALA B N 1
ATOM 1897 C CA . ALA B 1 108 ? 2.742 11.797 9.227 1 97.12 108 ALA B CA 1
ATOM 1898 C C . ALA B 1 108 ? 1.519 11.594 10.117 1 97.12 108 ALA B C 1
ATOM 1900 O O . ALA B 1 108 ? 1.438 12.156 11.211 1 97.12 108 ALA B O 1
ATOM 1901 N N . PHE B 1 109 ? 0.557 10.758 9.57 1 98 109 PHE B N 1
ATOM 1902 C CA . PHE B 1 109 ? -0.655 10.5 10.344 1 98 109 PHE B CA 1
ATOM 1903 C C . PHE B 1 109 ? -1.144 9.07 10.125 1 98 109 PHE B C 1
ATOM 1905 O O . PHE B 1 109 ? -0.692 8.391 9.203 1 98 109 PHE B O 1
ATOM 1912 N N . ALA B 1 110 ? -2.008 8.641 11.055 1 97.56 110 ALA B N 1
ATOM 1913 C CA . ALA B 1 110 ? -2.672 7.34 10.953 1 97.56 110 ALA B CA 1
ATOM 1914 C C . ALA B 1 110 ? -4.184 7.504 10.852 1 97.56 110 ALA B C 1
ATOM 1916 O O . ALA B 1 110 ? -4.77 8.367 11.516 1 97.56 110 ALA B O 1
ATOM 1917 N N . ASP B 1 111 ? -4.754 6.703 9.984 1 97.81 111 ASP B N 1
ATOM 1918 C CA . ASP B 1 111 ? -6.211 6.668 9.945 1 97.81 111 ASP B CA 1
ATOM 1919 C C . ASP B 1 111 ? -6.781 5.938 11.156 1 97.81 111 ASP B C 1
ATOM 1921 O O . ASP B 1 111 ? -6.027 5.477 12.016 1 97.81 111 ASP B O 1
ATOM 1925 N N . PRO B 1 112 ? -8.062 5.781 11.328 1 96.75 112 PRO B N 1
ATOM 1926 C CA . PRO B 1 112 ? -8.648 5.238 12.547 1 96.75 112 PRO B CA 1
ATOM 1927 C C . PRO B 1 112 ? -8.219 3.799 12.828 1 96.75 112 PRO B C 1
ATOM 1929 O O . PRO B 1 112 ? -8.328 3.324 13.961 1 96.75 112 PRO B O 1
ATOM 1932 N N . ASP B 1 113 ? -7.781 3.084 11.805 1 95.62 113 ASP B N 1
ATOM 1933 C CA . ASP B 1 113 ? -7.344 1.706 12 1 95.62 113 ASP B CA 1
ATOM 1934 C C . ASP B 1 113 ? -5.82 1.622 12.102 1 95.62 113 ASP B C 1
ATOM 1936 O O . ASP B 1 113 ? -5.258 0.527 12.172 1 95.62 113 ASP B O 1
ATOM 1940 N N . GLY B 1 114 ? -5.172 2.748 12.031 1 94.88 114 GLY B N 1
ATOM 1941 C CA . GLY B 1 114 ? -3.73 2.773 12.219 1 94.88 114 GLY B CA 1
ATOM 1942 C C . GLY B 1 114 ? -2.953 2.715 10.922 1 94.88 114 GLY B C 1
ATOM 1943 O O . GLY B 1 114 ? -1.721 2.682 10.93 1 94.88 114 GLY B O 1
ATOM 1944 N N . HIS B 1 115 ? -3.598 2.697 9.805 1 96.88 115 HIS B N 1
ATOM 1945 C CA . HIS B 1 115 ? -2.881 2.766 8.531 1 96.88 115 HIS B CA 1
ATOM 1946 C C . HIS B 1 115 ? -2.154 4.098 8.383 1 96.88 115 HIS B C 1
ATOM 1948 O O . HIS B 1 115 ? -2.719 5.152 8.68 1 96.88 115 HIS B O 1
ATOM 1954 N N . ARG B 1 116 ? -0.934 4.055 7.906 1 97.44 116 ARG B N 1
ATOM 1955 C CA . ARG B 1 116 ? -0.072 5.227 8.008 1 97.44 116 ARG B CA 1
ATOM 1956 C C . ARG B 1 116 ? 0.073 5.922 6.66 1 97.44 116 ARG B C 1
ATOM 1958 O O . ARG B 1 116 ? 0.234 5.266 5.633 1 97.44 116 ARG B O 1
ATOM 1965 N N . PHE B 1 117 ? 0.008 7.242 6.73 1 98.25 117 PHE B N 1
ATOM 1966 C CA . PHE B 1 117 ? 0.22 8.148 5.609 1 98.25 117 PHE B CA 1
ATOM 1967 C C . PHE B 1 117 ? 1.159 9.289 6.004 1 98.25 117 PHE B C 1
ATOM 1969 O O . PHE B 1 117 ? 1.344 9.562 7.188 1 98.25 117 PHE B O 1
ATOM 1976 N N . ASN B 1 118 ? 1.729 9.906 5.035 1 97.06 118 ASN B N 1
ATOM 1977 C CA . ASN B 1 118 ? 2.326 11.219 5.27 1 97.06 118 ASN B CA 1
ATOM 1978 C C . ASN B 1 118 ? 2.057 12.172 4.109 1 97.06 118 ASN B C 1
ATOM 1980 O O . ASN B 1 118 ? 1.775 11.734 2.99 1 97.06 118 ASN B O 1
ATOM 1984 N N . VAL B 1 119 ? 1.898 13.406 4.449 1 97.12 119 VAL B N 1
ATOM 1985 C CA . VAL B 1 119 ? 1.815 14.508 3.49 1 97.12 119 VAL B CA 1
ATOM 1986 C C . VAL B 1 119 ? 3.146 15.25 3.441 1 97.12 119 VAL B C 1
ATOM 1988 O O . VAL B 1 119 ? 3.611 15.773 4.457 1 97.12 119 VAL B O 1
ATOM 1991 N N . LEU B 1 120 ? 3.732 15.289 2.256 1 95.06 120 LEU B N 1
ATOM 1992 C CA . LEU B 1 120 ? 5.07 15.867 2.164 1 95.06 120 LEU B CA 1
ATOM 1993 C C . LEU B 1 120 ? 5.133 16.922 1.066 1 95.06 120 LEU B C 1
ATOM 1995 O O . LEU B 1 120 ? 4.594 16.719 -0.025 1 95.06 120 LEU B O 1
ATOM 1999 N N . LEU B 1 121 ? 5.742 17.984 1.394 1 94.44 121 LEU B N 1
ATOM 2000 C CA . LEU B 1 121 ? 6.254 18.953 0.44 1 94.44 121 LEU B CA 1
ATOM 2001 C C . LEU B 1 121 ? 7.75 18.766 0.216 1 94.44 121 LEU B C 1
ATOM 2003 O O . LEU B 1 121 ? 8.547 18.891 1.152 1 94.44 121 LEU B O 1
ATOM 2007 N N . ILE B 1 122 ? 8.133 18.359 -0.95 1 85.88 122 ILE B N 1
ATOM 2008 C CA . ILE B 1 122 ? 9.539 18.141 -1.276 1 85.88 122 ILE B CA 1
ATOM 2009 C C . ILE B 1 122 ? 10.117 19.422 -1.885 1 85.88 122 ILE B C 1
ATOM 2011 O O . ILE B 1 122 ? 9.695 19.844 -2.963 1 85.88 122 ILE B O 1
ATOM 2015 N N . GLU B 1 123 ? 10.859 20.078 -1.036 1 77 123 GLU B N 1
ATOM 2016 C CA . GLU B 1 123 ? 11.453 21.344 -1.457 1 77 123 GLU B CA 1
ATOM 2017 C C . GLU B 1 123 ? 12.727 21.125 -2.268 1 77 123 GLU B C 1
ATOM 2019 O O . GLU B 1 123 ? 13.539 20.25 -1.926 1 77 123 GLU B O 1
ATOM 2024 N N . LYS B 1 124 ? 12.586 21.203 -3.6 1 60.41 124 LYS B N 1
ATOM 2025 C CA . LYS B 1 124 ? 13.75 21.125 -4.473 1 60.41 124 LYS B CA 1
ATOM 2026 C C . LYS B 1 124 ? 14.859 22.062 -3.988 1 60.41 124 LYS B C 1
ATOM 2028 O O . LYS B 1 124 ? 14.586 23.156 -3.48 1 60.41 124 LYS B O 1
ATOM 2033 N N . GLY B 1 125 ? 15.844 21.5 -3.266 1 47.09 125 GLY B N 1
ATOM 2034 C CA . GLY B 1 125 ? 16.922 22.453 -3.17 1 47.09 125 GLY B CA 1
ATOM 2035 C C . GLY B 1 125 ? 16.906 23.5 -4.273 1 47.09 125 GLY B C 1
ATOM 2036 O O . GLY B 1 125 ? 16.609 23.188 -5.426 1 47.09 125 GLY B O 1
ATOM 2037 N N . MET B 1 126 ? 16.688 24.75 -3.91 1 33.28 126 MET B N 1
ATOM 2038 C CA . MET B 1 126 ? 17.172 25.859 -4.715 1 33.28 126 MET B CA 1
ATOM 2039 C C . MET B 1 126 ? 18.531 25.562 -5.32 1 33.28 126 MET B C 1
ATOM 2041 O O . MET B 1 126 ? 19.391 24.984 -4.656 1 33.28 126 MET B O 1
#

InterPro domains:
  IPR004360 Glyoxalase/fosfomycin resistance/dioxygenase domain [PF00903] (5-118)
  IPR029068 Glyoxalase/Bleomycin resistance protein/Dihydroxybiphenyl dioxygenase [G3DSA:3.10.180.10] (1-126)
  IPR029068 Glyoxalase/Bleomycin resistance protein/Dihydroxybiphenyl dioxygenase [SSF54593] (2-120)
  IPR037523 Vicinal oxygen chelate (VOC), core domain [PS51819] (1-122)

Nearest PDB structures (foldseek):
  4pav-assembly2_B  TM=8.623E-01  e=2.274E-12  Staphylococcus aureus
  2rbb-assembly1_B  TM=8.374E-01  e=1.707E-08  Paraburkholderia phytofirmans PsJN
  2a4x-assembly1_B  TM=7.943E-01  e=5.982E-07  Streptomyces caespitosus
  4mym-assembly1_A-2  TM=7.038E-01  e=2.419E-07  Nocardioides sp. JS614
  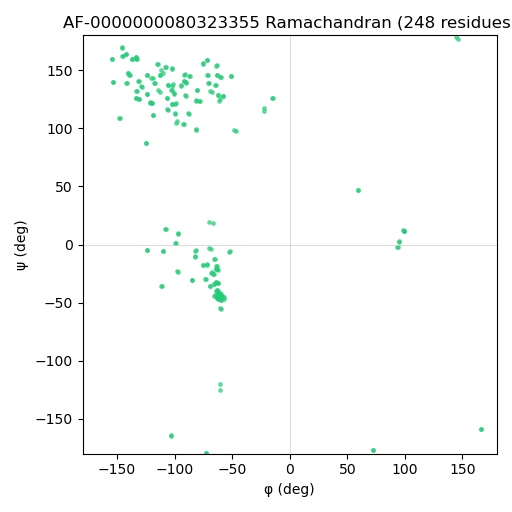1ss4-assembly1_A  TM=7.079E-01  e=6.135E-06  Bacillus cereus